Protein AF-A0A4U1L9E6-F1 (afdb_monomer_lite)

Organism: NCBI:txid2572576

Structure (mmCIF, N/CA/C/O backbone):
data_AF-A0A4U1L9E6-F1
#
_entry.id   AF-A0A4U1L9E6-F1
#
loop_
_atom_site.group_PDB
_atom_site.id
_atom_site.type_symbol
_atom_site.label_atom_id
_atom_site.label_alt_id
_atom_site.label_comp_id
_atom_site.label_asym_id
_atom_site.label_entity_id
_atom_site.label_seq_id
_atom_site.pdbx_PDB_ins_code
_atom_site.Cartn_x
_atom_site.Cartn_y
_atom_site.Cartn_z
_atom_site.occupancy
_atom_site.B_iso_or_equiv
_atom_site.auth_seq_id
_atom_site.auth_comp_id
_atom_site.auth_asym_id
_atom_site.auth_atom_id
_atom_site.pdbx_PDB_model_num
ATOM 1 N N . MET A 1 1 ? -18.370 18.627 18.698 1.00 50.66 1 MET A N 1
ATOM 2 C CA . MET A 1 1 ? -17.246 17.666 18.587 1.00 50.66 1 MET A CA 1
ATOM 3 C C . MET A 1 1 ? -17.216 16.639 19.726 1.00 50.66 1 MET A C 1
ATOM 5 O O . MET A 1 1 ? -16.835 15.509 19.458 1.00 50.66 1 MET A O 1
ATOM 9 N N . GLU A 1 2 ? -17.677 16.950 20.946 1.00 48.78 2 GLU A N 1
ATOM 10 C CA . GLU A 1 2 ? -17.672 16.011 22.095 1.00 48.78 2 GLU A CA 1
ATOM 11 C C . GLU A 1 2 ? -18.581 14.771 21.969 1.00 48.78 2 GLU A C 1
ATOM 13 O O . GLU A 1 2 ? -18.326 13.754 22.612 1.00 48.78 2 GLU A O 1
ATOM 18 N N . THR A 1 3 ? -19.618 14.808 21.129 1.00 54.34 3 THR A N 1
ATOM 19 C CA . THR A 1 3 ? -20.556 13.683 20.945 1.00 54.34 3 THR A CA 1
ATOM 20 C C . THR A 1 3 ? -19.980 12.532 20.116 1.00 54.34 3 THR A C 1
ATOM 22 O O . THR A 1 3 ? -20.433 11.397 20.252 1.00 54.34 3 THR A O 1
ATOM 25 N N . SER A 1 4 ? -18.952 12.797 19.300 1.00 58.59 4 SER A N 1
ATOM 26 C CA . SER A 1 4 ? -18.369 11.809 18.383 1.00 58.59 4 SER A CA 1
ATOM 27 C C . SER A 1 4 ? -17.663 10.660 19.120 1.00 58.59 4 SER A C 1
ATOM 29 O O . SER A 1 4 ? -17.807 9.498 18.755 1.00 58.59 4 SER A O 1
ATOM 31 N N . ASN A 1 5 ? -16.957 10.966 20.215 1.00 62.44 5 ASN A N 1
ATOM 32 C CA . ASN A 1 5 ? -16.143 9.986 20.951 1.00 62.44 5 ASN A CA 1
ATOM 33 C C . ASN A 1 5 ? -16.945 9.098 21.913 1.00 62.44 5 ASN A C 1
ATOM 35 O O . ASN A 1 5 ? -16.433 8.081 22.383 1.00 62.44 5 ASN A O 1
ATOM 39 N N . LYS A 1 6 ? -18.183 9.490 22.228 1.00 68.25 6 LYS A N 1
ATOM 40 C CA . LYS A 1 6 ? -19.045 8.791 23.191 1.00 68.25 6 LYS A CA 1
ATOM 41 C C . LYS A 1 6 ? -20.013 7.813 22.526 1.00 68.25 6 LYS A C 1
ATOM 43 O O . LYS A 1 6 ? -20.574 6.959 23.202 1.00 68.25 6 LYS A O 1
ATOM 48 N N . ASN A 1 7 ? -20.204 7.915 21.208 1.00 76.56 7 ASN A N 1
ATOM 49 C CA . ASN A 1 7 ? -21.087 7.024 20.465 1.00 76.56 7 ASN A CA 1
ATOM 50 C C . ASN A 1 7 ? -20.276 5.903 19.777 1.00 76.56 7 ASN A C 1
ATOM 52 O O . ASN A 1 7 ? -19.494 6.198 18.866 1.00 76.56 7 ASN A O 1
ATOM 56 N N . PRO A 1 8 ? -20.480 4.621 20.144 1.00 83.44 8 PRO A N 1
ATOM 57 C CA . PRO A 1 8 ? -19.761 3.498 19.540 1.00 83.44 8 PRO A CA 1
ATOM 58 C C . PRO A 1 8 ? -19.974 3.392 18.022 1.00 83.44 8 PRO A C 1
ATOM 60 O O . PRO A 1 8 ? -19.102 2.878 17.325 1.00 83.44 8 PRO A O 1
ATOM 63 N N . VAL A 1 9 ? -21.073 3.934 17.481 1.00 88.19 9 VAL A N 1
ATOM 64 C CA . VAL A 1 9 ? -21.347 3.958 16.034 1.00 88.19 9 VAL A CA 1
ATOM 65 C C . VAL A 1 9 ? -20.243 4.679 15.257 1.00 88.19 9 VAL A C 1
ATOM 67 O O . VAL A 1 9 ? -19.820 4.193 14.210 1.00 88.19 9 VAL A O 1
ATOM 70 N N . HIS A 1 10 ? -19.729 5.805 15.762 1.00 89.81 10 HIS A N 1
ATOM 71 C CA . HIS A 1 10 ? -18.657 6.535 15.077 1.00 89.81 10 HIS A CA 1
ATOM 72 C C . HIS A 1 10 ? -17.341 5.756 15.078 1.00 89.81 10 HIS A C 1
ATOM 74 O O . HIS A 1 10 ? -16.605 5.802 14.093 1.00 89.81 10 HIS A O 1
ATOM 80 N N . LEU A 1 11 ? -17.070 5.004 16.148 1.00 91.19 11 LEU A N 1
ATOM 81 C CA . LEU A 1 11 ? -15.894 4.146 16.232 1.00 91.19 11 LEU A CA 1
ATOM 82 C C . LEU A 1 11 ? -15.993 2.969 15.254 1.00 91.19 11 LEU A C 1
ATOM 84 O O . LEU A 1 11 ? -15.048 2.724 14.510 1.00 91.19 11 LEU A O 1
ATOM 88 N N . TYR A 1 12 ? -17.143 2.291 15.188 1.00 92.19 12 TYR A N 1
ATOM 89 C CA . TYR A 1 12 ? -17.367 1.227 14.204 1.00 92.19 12 TYR A CA 1
ATOM 90 C C . TYR A 1 12 ? -17.287 1.740 12.762 1.00 92.19 12 TYR A C 1
ATOM 92 O O . TYR A 1 12 ? -16.696 1.076 11.914 1.00 92.19 12 TYR A O 1
ATOM 100 N N . ALA A 1 13 ? -17.808 2.938 12.482 1.00 92.50 13 ALA A N 1
ATOM 101 C CA . ALA A 1 13 ? -17.676 3.560 11.166 1.00 92.50 13 ALA A CA 1
ATOM 102 C C . ALA A 1 13 ? -16.205 3.833 10.800 1.00 92.50 13 ALA A C 1
ATOM 104 O O . ALA A 1 13 ? -15.793 3.551 9.675 1.00 92.50 13 ALA A O 1
ATOM 105 N N . ALA A 1 14 ? -15.401 4.328 11.747 1.00 91.88 14 ALA A N 1
ATOM 106 C CA . ALA A 1 14 ? -13.969 4.549 11.543 1.00 91.88 14 ALA A CA 1
ATOM 107 C C . ALA A 1 14 ? -13.207 3.232 11.293 1.00 91.88 14 ALA A C 1
ATOM 109 O O . ALA A 1 14 ? -12.411 3.139 10.361 1.00 91.88 14 ALA A O 1
ATOM 110 N N . ILE A 1 15 ? -13.511 2.175 12.057 1.00 92.38 15 ILE A N 1
ATOM 111 C CA . ILE A 1 15 ? -12.971 0.815 11.850 1.00 92.38 15 ILE A CA 1
ATOM 112 C C . ILE A 1 15 ? -13.337 0.281 10.457 1.00 92.38 15 ILE A C 1
ATOM 114 O O . ILE A 1 15 ? -12.487 -0.268 9.748 1.00 92.38 15 ILE A O 1
ATOM 118 N N . GLY A 1 16 ? -14.591 0.475 10.044 1.00 91.88 16 GLY A N 1
ATOM 119 C CA . GLY A 1 16 ? -15.063 0.129 8.706 1.00 91.88 16 GLY A CA 1
ATOM 120 C C . GLY A 1 16 ? -14.243 0.822 7.618 1.00 91.88 16 GLY A C 1
ATOM 121 O O . GLY A 1 16 ? -13.768 0.160 6.699 1.00 91.88 16 GLY A O 1
ATOM 122 N N . ARG A 1 17 ? -13.975 2.126 7.765 1.00 92.19 17 ARG A N 1
ATOM 123 C CA . ARG A 1 17 ? -13.135 2.878 6.820 1.00 92.19 17 ARG A CA 1
ATOM 124 C C . ARG A 1 17 ? -11.697 2.363 6.752 1.00 92.19 17 ARG A C 1
ATOM 126 O O . ARG A 1 17 ? -11.185 2.201 5.648 1.00 92.19 17 ARG A O 1
ATOM 133 N N . VAL A 1 18 ? -11.070 2.023 7.884 1.00 91.12 18 VAL A N 1
ATOM 134 C CA . VAL A 1 18 ? -9.738 1.376 7.891 1.00 91.12 18 VAL A CA 1
ATOM 135 C C . VAL A 1 18 ? -9.749 0.083 7.077 1.00 91.12 18 VAL A C 1
ATOM 137 O O . VAL A 1 18 ? -8.807 -0.189 6.331 1.00 91.12 18 VAL A O 1
ATOM 140 N N . THR A 1 19 ? -10.818 -0.705 7.195 1.00 88.19 19 THR A N 1
ATOM 141 C CA . THR A 1 19 ? -10.965 -1.968 6.462 1.00 88.19 19 THR A CA 1
ATOM 142 C C . THR A 1 19 ? -11.086 -1.722 4.959 1.00 88.19 19 THR A C 1
ATOM 144 O O . THR A 1 19 ? -10.348 -2.340 4.191 1.00 88.19 19 THR A O 1
ATOM 147 N N . THR A 1 20 ? -11.934 -0.776 4.544 1.00 90.19 20 THR A N 1
ATOM 148 C CA . THR A 1 20 ? -12.102 -0.394 3.132 1.00 90.19 20 THR A CA 1
ATOM 149 C C . THR A 1 20 ? -10.802 0.133 2.529 1.00 90.19 20 THR A C 1
ATOM 151 O O . THR A 1 20 ? -10.349 -0.395 1.519 1.00 90.19 20 THR A O 1
ATOM 154 N N . THR A 1 21 ? -10.128 1.088 3.178 1.00 89.88 21 THR A N 1
ATOM 155 C CA . THR A 1 21 ? -8.850 1.626 2.677 1.00 89.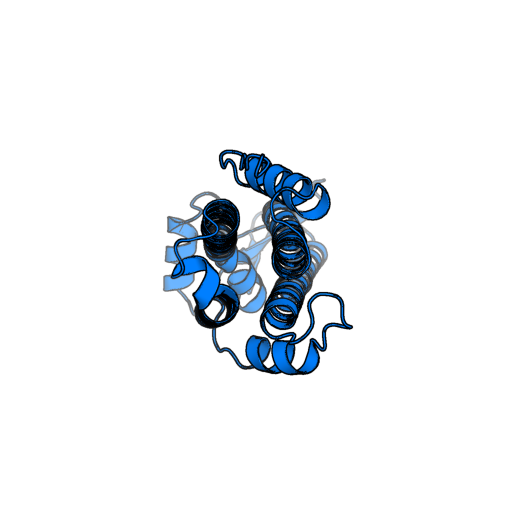88 21 THR A CA 1
ATOM 156 C C . THR A 1 21 ? -7.741 0.569 2.673 1.00 89.88 21 THR A C 1
ATOM 158 O O . THR A 1 21 ? -6.868 0.570 1.807 1.00 89.88 21 THR A O 1
ATOM 161 N N . GLY A 1 22 ? -7.767 -0.376 3.618 1.00 87.62 22 GLY A N 1
ATOM 162 C CA . GLY A 1 22 ? -6.893 -1.547 3.588 1.00 87.62 22 GLY A CA 1
ATOM 163 C C . GLY A 1 22 ? -7.132 -2.437 2.362 1.00 87.62 22 GLY A C 1
ATOM 164 O O . GLY A 1 22 ? -6.165 -2.972 1.818 1.00 87.62 22 GLY A O 1
ATOM 165 N N . GLY A 1 23 ? -8.388 -2.567 1.925 1.00 87.94 23 GLY A N 1
ATOM 166 C CA . GLY A 1 23 ? -8.770 -3.200 0.661 1.00 87.94 23 GLY A CA 1
ATOM 167 C C . GLY A 1 23 ? -8.246 -2.431 -0.551 1.00 87.94 23 GLY A C 1
ATOM 168 O O . GLY A 1 23 ? -7.577 -3.025 -1.389 1.00 87.94 23 GLY A O 1
ATOM 169 N N . ASP A 1 24 ? -8.412 -1.104 -0.577 1.00 91.00 24 ASP A N 1
ATOM 170 C CA . ASP A 1 24 ? -7.895 -0.258 -1.664 1.00 91.00 24 ASP A CA 1
ATOM 171 C C . ASP A 1 24 ? -6.379 -0.429 -1.853 1.00 91.00 24 ASP A C 1
ATOM 173 O O . ASP A 1 24 ? -5.885 -0.499 -2.977 1.00 91.00 24 ASP A O 1
ATOM 177 N N . ILE A 1 25 ? -5.614 -0.528 -0.757 1.00 90.62 25 ILE A N 1
ATOM 178 C CA . ILE A 1 25 ? -4.170 -0.804 -0.811 1.00 90.62 25 ILE A CA 1
ATOM 179 C C . ILE A 1 25 ? -3.895 -2.145 -1.503 1.00 90.62 25 ILE A C 1
ATOM 181 O O . ILE A 1 25 ? -3.001 -2.217 -2.348 1.00 90.62 25 ILE A O 1
ATOM 185 N N . ASP A 1 26 ? -4.639 -3.196 -1.154 1.00 89.75 26 ASP A N 1
ATOM 186 C CA . ASP A 1 26 ? -4.468 -4.524 -1.747 1.00 89.75 26 ASP A CA 1
ATOM 187 C C . ASP A 1 26 ? -4.796 -4.509 -3.249 1.00 89.75 26 ASP A C 1
ATOM 189 O O . ASP A 1 26 ? -4.028 -5.054 -4.046 1.00 89.75 26 ASP A O 1
ATOM 193 N N . ASP A 1 27 ? -5.844 -3.788 -3.649 1.00 91.00 27 ASP A N 1
ATOM 194 C CA . ASP A 1 27 ? -6.211 -3.596 -5.054 1.00 91.00 27 ASP A CA 1
ATOM 195 C C . ASP A 1 27 ? -5.120 -2.846 -5.831 1.00 91.00 27 ASP A C 1
ATOM 197 O O . ASP A 1 27 ? -4.764 -3.225 -6.952 1.00 91.00 27 ASP A O 1
ATOM 201 N N . ARG A 1 28 ? -4.514 -1.804 -5.240 1.00 92.62 28 ARG A N 1
ATOM 202 C CA . ARG A 1 28 ? -3.391 -1.091 -5.878 1.00 92.62 28 ARG A CA 1
ATOM 203 C C . ARG A 1 28 ? -2.134 -1.950 -5.977 1.00 92.62 28 ARG A C 1
ATOM 205 O O . ARG A 1 28 ? -1.398 -1.816 -6.954 1.00 92.62 28 ARG A O 1
ATOM 212 N N . LEU A 1 29 ? -1.882 -2.841 -5.019 1.00 93.44 29 LEU A N 1
ATOM 213 C CA . LEU A 1 29 ? -0.789 -3.815 -5.114 1.00 93.44 29 LEU A CA 1
ATOM 214 C C . LEU A 1 29 ? -1.038 -4.824 -6.242 1.00 93.44 29 LEU A C 1
ATOM 216 O O . LEU A 1 29 ? -0.107 -5.133 -6.987 1.00 93.44 29 LEU A O 1
ATOM 220 N N . ALA A 1 30 ? -2.278 -5.294 -6.408 1.00 92.00 30 ALA A N 1
ATOM 221 C CA . ALA A 1 30 ? -2.659 -6.165 -7.519 1.00 92.00 30 ALA A CA 1
ATOM 222 C C . ALA A 1 30 ? -2.509 -5.456 -8.871 1.00 92.00 30 ALA A C 1
ATOM 224 O O . ALA A 1 30 ? -1.939 -6.024 -9.800 1.00 92.00 30 ALA A O 1
ATOM 225 N N . PHE A 1 31 ? -2.916 -4.189 -8.970 1.00 91.38 31 PHE A N 1
ATOM 226 C CA . PHE A 1 31 ? -2.727 -3.386 -10.179 1.00 91.38 31 PHE A CA 1
ATOM 227 C C . PHE A 1 31 ? -1.243 -3.160 -10.515 1.00 91.38 31 PHE A C 1
ATOM 229 O O . PHE A 1 31 ? -0.830 -3.314 -11.667 1.00 91.38 31 PHE A O 1
ATOM 236 N N . LEU A 1 32 ? -0.413 -2.845 -9.514 1.00 91.94 32 LEU A N 1
ATOM 237 C CA . LEU A 1 32 ? 1.037 -2.720 -9.682 1.00 91.94 32 LEU A CA 1
ATOM 238 C C . LEU A 1 32 ? 1.654 -4.031 -10.184 1.00 91.94 32 LEU A C 1
ATOM 240 O O . LEU A 1 32 ? 2.440 -4.023 -11.131 1.00 91.94 32 LEU A O 1
ATOM 244 N N . LEU A 1 33 ? 1.282 -5.158 -9.574 1.00 92.44 33 LEU A N 1
ATOM 245 C CA . LEU A 1 33 ? 1.754 -6.475 -9.992 1.00 92.44 33 LEU A CA 1
ATOM 246 C C . LEU A 1 33 ? 1.274 -6.821 -11.408 1.00 92.44 33 LEU A C 1
ATOM 248 O O . LEU A 1 33 ? 2.068 -7.303 -12.209 1.00 92.44 33 LEU A O 1
ATOM 252 N N . GLY A 1 34 ? 0.022 -6.517 -11.750 1.00 90.31 34 GLY A N 1
ATOM 253 C CA . GLY A 1 34 ? -0.514 -6.698 -13.099 1.00 90.31 34 GLY A CA 1
ATOM 254 C C . GLY A 1 34 ? 0.303 -5.942 -14.149 1.00 90.31 34 GLY A C 1
ATOM 255 O O . GLY A 1 34 ? 0.676 -6.519 -15.167 1.00 90.31 34 GLY A O 1
ATOM 256 N N . ASN A 1 35 ? 0.678 -4.687 -13.874 1.00 87.62 35 ASN A N 1
ATOM 257 C CA . ASN A 1 35 ? 1.557 -3.914 -14.761 1.00 87.62 35 ASN A CA 1
ATOM 258 C C . ASN A 1 35 ? 2.945 -4.549 -14.931 1.00 87.62 35 ASN A C 1
ATOM 260 O O . ASN A 1 35 ? 3.512 -4.507 -16.020 1.00 87.62 35 ASN A O 1
ATOM 264 N N . LEU A 1 36 ? 3.496 -5.142 -13.869 1.00 89.19 36 LEU A N 1
ATOM 265 C CA . LEU A 1 36 ? 4.796 -5.817 -13.916 1.00 89.19 36 LEU A CA 1
ATOM 266 C C . LEU A 1 36 ? 4.755 -7.138 -14.689 1.00 89.19 36 LEU A C 1
ATOM 268 O O . LEU A 1 36 ? 5.729 -7.484 -15.357 1.00 89.19 36 LEU A O 1
ATOM 272 N N . LEU A 1 37 ? 3.645 -7.869 -14.583 1.00 86.38 37 LEU A N 1
ATOM 273 C CA . LEU A 1 37 ? 3.441 -9.154 -15.249 1.00 86.38 37 LEU A CA 1
ATOM 274 C C . LEU A 1 37 ? 2.943 -9.005 -16.694 1.00 86.38 37 LEU A C 1
ATOM 276 O O . LEU A 1 37 ? 3.052 -9.957 -17.466 1.00 86.38 37 LEU A O 1
ATOM 280 N N . SER A 1 38 ? 2.417 -7.837 -17.076 1.00 79.94 38 SER A N 1
ATOM 281 C CA . SER A 1 38 ? 1.850 -7.630 -18.408 1.00 79.94 38 SER A CA 1
ATOM 282 C C . SER A 1 38 ? 2.918 -7.751 -19.508 1.00 79.94 38 SER A C 1
ATOM 284 O O . SER A 1 38 ? 3.956 -7.077 -19.452 1.00 79.94 38 SER A O 1
ATOM 286 N N . PRO A 1 39 ? 2.682 -8.576 -20.547 1.00 58.72 39 PRO A N 1
ATOM 287 C CA . PRO A 1 39 ? 3.630 -8.743 -21.640 1.00 58.72 39 PRO A CA 1
ATOM 288 C C . PRO A 1 39 ? 3.766 -7.467 -22.486 1.00 58.72 39 PRO A C 1
ATOM 290 O O . PRO A 1 39 ? 4.892 -7.119 -22.843 1.00 58.72 39 PRO A O 1
ATOM 293 N N . ASN A 1 40 ? 2.676 -6.716 -22.701 1.00 62.72 40 ASN A N 1
ATOM 294 C CA . ASN A 1 40 ? 2.664 -5.487 -23.500 1.00 62.72 40 ASN A CA 1
ATOM 295 C C . ASN A 1 40 ? 2.449 -4.237 -22.630 1.00 62.72 40 ASN A C 1
ATOM 297 O O . ASN A 1 40 ? 1.363 -4.062 -22.064 1.00 62.72 40 ASN A O 1
ATOM 301 N N . PRO A 1 41 ? 3.437 -3.331 -22.547 1.00 56.31 41 PRO A N 1
ATOM 302 C CA . PRO A 1 41 ? 3.269 -2.073 -21.839 1.00 56.31 41 PRO A CA 1
ATOM 303 C C . PRO A 1 41 ? 2.331 -1.166 -22.657 1.00 56.31 41 PRO A C 1
ATOM 305 O O . PRO A 1 41 ? 2.677 -0.728 -23.749 1.00 56.31 41 PRO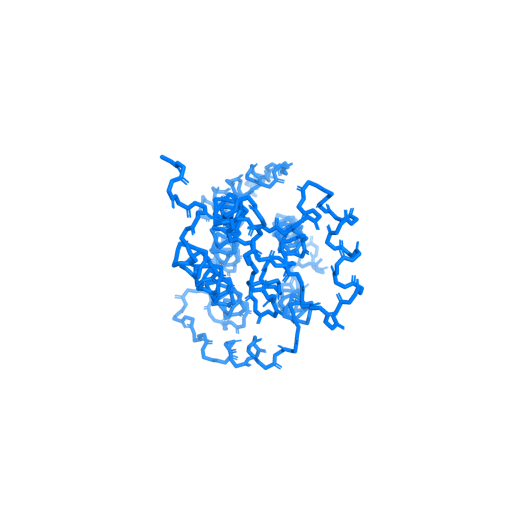 A O 1
ATOM 308 N N . GLY A 1 42 ? 1.106 -0.963 -22.157 1.00 55.47 42 GLY A N 1
ATOM 309 C CA . GLY A 1 42 ? 0.030 -0.220 -22.836 1.00 55.47 42 GLY A CA 1
ATOM 310 C C . GLY A 1 42 ? -1.212 -1.046 -23.207 1.00 55.47 42 GLY A C 1
ATOM 311 O O . GLY A 1 42 ? -2.205 -0.471 -23.642 1.00 55.47 42 GLY A O 1
ATOM 312 N N . GLY A 1 43 ? -1.187 -2.372 -23.021 1.00 58.84 43 GLY A N 1
ATOM 313 C CA . GLY A 1 43 ? -2.382 -3.219 -23.135 1.00 58.84 43 GLY A CA 1
ATOM 314 C C . GLY A 1 43 ? -3.281 -3.144 -21.896 1.00 58.84 43 GLY A C 1
ATOM 315 O O . GLY A 1 43 ? -2.854 -2.687 -20.834 1.00 58.84 43 GLY A O 1
ATOM 316 N N . THR A 1 44 ? -4.520 -3.627 -22.010 1.00 63.22 44 THR A N 1
ATOM 317 C CA . THR A 1 44 ? -5.403 -3.830 -20.854 1.00 63.22 44 THR A CA 1
ATOM 318 C C . THR A 1 44 ? -4.710 -4.738 -19.840 1.00 63.22 44 THR A C 1
ATOM 320 O O . THR A 1 44 ? -4.358 -5.875 -20.147 1.00 63.22 44 THR A O 1
ATOM 323 N N . VAL A 1 45 ? -4.482 -4.220 -18.631 1.00 66.75 45 VAL A N 1
ATOM 324 C CA . VAL A 1 45 ? -3.869 -4.980 -17.539 1.00 66.75 45 VAL A CA 1
ATOM 325 C C . VAL A 1 45 ? -4.893 -5.993 -17.041 1.00 66.75 45 VAL A C 1
ATOM 327 O O . VAL A 1 45 ? -5.847 -5.617 -16.359 1.00 66.75 45 VAL A O 1
ATOM 330 N N . ASP A 1 46 ? -4.703 -7.272 -17.365 1.00 70.56 46 ASP A N 1
ATOM 331 C CA . ASP A 1 46 ? -5.461 -8.332 -16.705 1.00 70.56 46 ASP A CA 1
ATOM 332 C C . ASP A 1 46 ? -4.957 -8.481 -15.265 1.00 70.56 46 ASP A C 1
ATOM 334 O O . ASP A 1 46 ? -3.947 -9.126 -14.974 1.00 70.56 46 ASP A O 1
ATOM 338 N N . VAL A 1 47 ? -5.663 -7.819 -14.352 1.00 81.56 47 VAL A N 1
ATOM 339 C CA . VAL A 1 47 ? -5.380 -7.870 -12.918 1.00 81.56 47 VAL A CA 1
ATOM 340 C C . VAL A 1 47 ? -5.870 -9.162 -12.274 1.00 81.56 47 VAL A C 1
ATOM 342 O O . VAL A 1 47 ? -5.520 -9.405 -11.128 1.00 81.56 47 VAL A O 1
ATOM 345 N N . SER A 1 48 ? -6.624 -10.022 -12.965 1.00 84.50 48 SER A N 1
ATOM 346 C CA . SER A 1 48 ? -7.261 -11.198 -12.353 1.00 84.50 48 SER A CA 1
ATOM 347 C C . SER A 1 48 ? -6.225 -12.154 -11.765 1.00 84.50 48 SER A C 1
ATOM 349 O O . SER A 1 48 ? -6.306 -12.533 -10.596 1.00 84.50 48 SER A O 1
ATOM 351 N N . PHE A 1 49 ? -5.188 -12.484 -12.539 1.00 86.19 49 PHE A N 1
ATOM 352 C CA . PHE A 1 49 ? -4.099 -13.340 -12.068 1.00 86.19 49 PHE A CA 1
ATOM 353 C C . PHE A 1 49 ? -3.261 -12.666 -10.970 1.00 86.19 49 PHE A C 1
ATOM 355 O O . PHE A 1 49 ? -2.911 -13.298 -9.971 1.00 86.19 49 PHE A O 1
ATOM 362 N N . ALA A 1 50 ? -2.989 -11.366 -11.109 1.00 90.19 50 ALA A N 1
ATOM 363 C CA . ALA A 1 50 ? -2.260 -10.596 -10.104 1.00 90.19 50 ALA A CA 1
ATOM 364 C C . ALA A 1 50 ? -3.022 -10.527 -8.767 1.00 90.19 50 ALA A C 1
ATOM 366 O O . ALA A 1 50 ? -2.423 -10.712 -7.708 1.00 90.19 50 ALA A O 1
ATOM 367 N N . SER A 1 51 ? -4.342 -10.344 -8.813 1.00 90.25 51 SER A N 1
ATOM 368 C CA 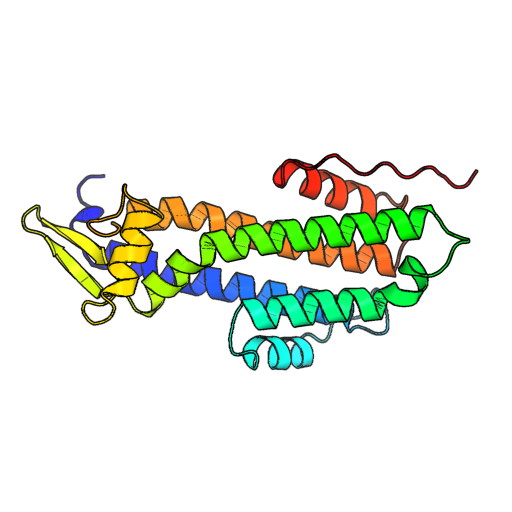. SER A 1 51 ? -5.231 -10.382 -7.654 1.00 90.25 51 SER A CA 1
ATOM 369 C C . SER A 1 51 ? -5.182 -11.745 -6.977 1.00 90.25 51 SER A C 1
ATOM 371 O O . SER A 1 51 ? -4.966 -11.805 -5.769 1.00 90.25 51 SER A O 1
ATOM 373 N N . VAL A 1 52 ? -5.280 -12.846 -7.733 1.00 89.62 52 VAL A N 1
ATOM 374 C CA . VAL A 1 52 ? -5.153 -14.201 -7.166 1.00 89.62 52 VAL A CA 1
ATOM 375 C C . VAL A 1 52 ? -3.831 -14.352 -6.413 1.00 89.62 52 VAL A C 1
ATOM 377 O O . VAL A 1 52 ? -3.834 -14.837 -5.283 1.00 89.62 52 VAL A O 1
ATOM 380 N N . ILE A 1 53 ? -2.711 -13.882 -6.972 1.00 88.94 53 ILE A N 1
ATOM 381 C CA . ILE A 1 53 ? -1.405 -13.935 -6.299 1.00 88.94 53 ILE A CA 1
ATOM 382 C C . ILE A 1 53 ? -1.399 -13.101 -5.008 1.00 88.94 53 ILE A C 1
ATOM 384 O O . ILE A 1 53 ? -0.978 -13.594 -3.958 1.00 88.94 53 ILE A O 1
ATOM 388 N N . ILE A 1 54 ? -1.861 -11.848 -5.067 1.00 92.00 54 ILE A N 1
ATOM 389 C CA . ILE A 1 54 ? -1.854 -10.934 -3.917 1.00 92.00 54 ILE A CA 1
ATOM 390 C C . ILE A 1 54 ? -2.756 -11.449 -2.791 1.00 92.00 54 ILE A C 1
ATOM 392 O O . ILE A 1 54 ? -2.331 -11.471 -1.633 1.00 92.00 54 ILE A O 1
ATOM 396 N N . PHE A 1 55 ? -3.965 -11.912 -3.106 1.00 88.12 55 PHE A N 1
ATOM 397 C CA . PHE A 1 55 ? -4.904 -12.423 -2.108 1.00 88.12 55 PHE A CA 1
ATOM 398 C C . PHE A 1 55 ? -4.520 -13.812 -1.579 1.00 88.12 55 PHE A C 1
ATOM 400 O O . PHE A 1 55 ? -4.823 -14.113 -0.427 1.00 88.12 55 PHE A O 1
ATOM 407 N N . SER A 1 56 ? -3.779 -14.616 -2.350 1.00 89.19 56 SER A N 1
ATOM 408 C CA . SER A 1 56 ? -3.227 -15.898 -1.878 1.00 89.19 56 SER A CA 1
ATOM 409 C C . SER A 1 56 ? -1.992 -15.737 -0.983 1.00 89.19 56 SER A C 1
ATOM 411 O O . SER A 1 56 ? -1.618 -16.666 -0.262 1.00 89.19 56 SER A O 1
ATOM 413 N N . ALA A 1 57 ? -1.330 -14.577 -1.013 1.00 90.38 57 ALA A N 1
ATOM 414 C CA . ALA A 1 57 ? -0.203 -14.294 -0.135 1.00 90.38 57 ALA A CA 1
ATOM 415 C C . ALA A 1 57 ? -0.677 -14.084 1.312 1.00 90.38 57 ALA A C 1
ATOM 417 O O . ALA A 1 57 ? -1.562 -13.273 1.595 1.00 90.38 57 ALA A O 1
ATOM 418 N N . LYS A 1 58 ? -0.034 -14.793 2.246 1.00 84.00 58 LYS A N 1
ATOM 419 C CA . LYS A 1 58 ? -0.438 -14.886 3.658 1.00 84.00 58 LYS A CA 1
ATOM 420 C C . LYS A 1 58 ? -0.128 -13.627 4.465 1.00 84.00 58 LYS A C 1
ATOM 422 O O . LYS A 1 58 ? -0.622 -13.470 5.576 1.00 84.00 58 LYS A O 1
ATOM 427 N N . SER A 1 59 ? 0.731 -12.750 3.950 1.00 84.00 59 SER A N 1
ATOM 428 C CA . SER A 1 59 ? 1.139 -11.536 4.649 1.00 84.00 59 SER A CA 1
ATOM 429 C C . SER A 1 59 ? 1.461 -10.398 3.686 1.00 84.00 59 SER A C 1
ATOM 431 O O . SER A 1 59 ? 1.835 -10.609 2.530 1.00 84.00 59 SER A O 1
ATOM 433 N N . MET A 1 60 ? 1.387 -9.167 4.197 1.00 84.81 60 MET A N 1
ATOM 434 C CA . MET A 1 60 ? 1.842 -7.974 3.476 1.00 84.81 60 MET A CA 1
ATOM 435 C C . MET A 1 60 ? 3.332 -8.056 3.110 1.00 84.81 60 MET A C 1
ATOM 437 O O . MET A 1 60 ? 3.761 -7.523 2.092 1.00 84.81 60 MET A O 1
ATOM 441 N N . ASP A 1 61 ? 4.138 -8.746 3.915 1.00 86.50 61 ASP A N 1
ATOM 442 C CA . ASP A 1 61 ? 5.569 -8.919 3.655 1.00 86.50 61 ASP A CA 1
ATOM 443 C C . ASP A 1 61 ? 5.784 -9.798 2.415 1.00 86.50 61 ASP A C 1
ATOM 445 O O . ASP A 1 61 ? 6.524 -9.412 1.512 1.00 86.50 61 ASP A O 1
ATOM 449 N N . GLN A 1 62 ? 5.029 -10.896 2.310 1.00 90.19 62 GLN A N 1
ATOM 450 C CA . GLN A 1 62 ? 5.047 -11.778 1.144 1.00 90.19 62 GLN A CA 1
ATOM 451 C C . GLN A 1 62 ? 4.541 -11.068 -0.123 1.00 90.19 62 GLN A C 1
ATOM 453 O O . GLN A 1 62 ? 5.163 -11.179 -1.178 1.00 90.19 62 GLN A O 1
ATOM 458 N N . ARG A 1 63 ? 3.454 -10.284 -0.028 1.00 91.38 63 ARG A N 1
ATOM 459 C CA . ARG A 1 63 ? 2.930 -9.478 -1.154 1.00 91.38 63 ARG A CA 1
ATOM 460 C C . ARG A 1 63 ? 3.994 -8.533 -1.718 1.00 91.38 63 ARG A C 1
ATOM 462 O O . ARG A 1 63 ? 4.201 -8.468 -2.928 1.00 91.38 63 ARG A O 1
ATOM 469 N N . ARG A 1 64 ? 4.707 -7.829 -0.835 1.00 91.38 64 ARG A N 1
ATOM 470 C CA . ARG A 1 64 ? 5.780 -6.892 -1.205 1.00 91.38 64 ARG A CA 1
ATOM 471 C C . ARG A 1 64 ? 6.969 -7.603 -1.844 1.00 91.38 64 ARG A C 1
ATOM 473 O O . ARG A 1 64 ? 7.510 -7.114 -2.834 1.00 91.38 64 ARG A O 1
ATOM 480 N N . GLU A 1 65 ? 7.359 -8.756 -1.308 1.00 93.06 65 GLU A N 1
ATOM 481 C CA . GLU A 1 65 ? 8.447 -9.564 -1.862 1.00 93.06 65 GLU A CA 1
ATOM 482 C C . GLU A 1 65 ? 8.135 -10.043 -3.287 1.00 93.06 65 GLU A C 1
ATOM 484 O O . GLU A 1 65 ? 8.985 -9.933 -4.170 1.00 93.06 65 GLU A O 1
ATOM 489 N N . ILE A 1 66 ? 6.907 -10.509 -3.533 1.00 94.00 66 ILE A N 1
ATOM 490 C CA . ILE A 1 66 ? 6.444 -10.918 -4.867 1.00 94.00 66 ILE A CA 1
ATOM 491 C C . ILE A 1 66 ? 6.559 -9.758 -5.862 1.00 94.00 66 ILE A C 1
ATOM 493 O O . ILE A 1 66 ? 7.082 -9.943 -6.962 1.00 94.00 66 ILE A O 1
ATOM 497 N N . ILE A 1 67 ? 6.119 -8.556 -5.478 1.00 94.50 67 ILE A N 1
ATOM 498 C CA . ILE A 1 67 ? 6.199 -7.368 -6.338 1.00 94.50 67 ILE A CA 1
ATOM 499 C C . ILE A 1 67 ? 7.656 -6.993 -6.625 1.00 94.50 67 ILE A C 1
ATOM 501 O O . ILE A 1 67 ? 8.005 -6.771 -7.781 1.00 94.50 67 ILE A O 1
ATOM 505 N N . LEU A 1 68 ? 8.521 -6.967 -5.606 1.00 92.94 68 LEU A N 1
ATOM 506 C CA . LEU A 1 68 ? 9.950 -6.677 -5.779 1.00 92.94 68 LEU A CA 1
ATOM 507 C C . LEU A 1 68 ? 10.624 -7.687 -6.715 1.00 92.94 68 LEU A C 1
ATOM 509 O O . LEU A 1 68 ? 11.344 -7.298 -7.632 1.00 92.94 68 LEU A O 1
ATOM 513 N N . LYS A 1 69 ? 10.360 -8.984 -6.529 1.00 92.44 69 LYS A N 1
ATOM 514 C CA . LYS A 1 69 ? 10.888 -10.042 -7.401 1.00 92.44 69 LYS A CA 1
ATOM 515 C C . LYS A 1 69 ? 10.381 -9.902 -8.833 1.00 92.44 69 LYS A C 1
ATOM 517 O O . LYS A 1 69 ? 11.167 -10.040 -9.765 1.00 92.44 69 LYS A O 1
ATOM 522 N N . SER A 1 70 ? 9.102 -9.579 -9.006 1.00 92.12 70 SER A N 1
ATOM 523 C CA . SER A 1 70 ? 8.499 -9.359 -10.326 1.00 92.12 70 SER A CA 1
ATOM 524 C C . SER A 1 70 ? 9.089 -8.128 -11.016 1.00 92.12 70 SER A C 1
ATOM 526 O O . SER A 1 70 ? 9.381 -8.182 -12.207 1.00 92.12 70 SER A O 1
ATOM 528 N N . PHE A 1 71 ? 9.356 -7.051 -10.269 1.00 91.88 71 PHE A N 1
ATOM 529 C CA . PHE A 1 71 ? 10.074 -5.876 -10.765 1.00 91.88 71 PHE A CA 1
ATOM 530 C C . PHE A 1 71 ? 11.475 -6.242 -11.260 1.00 91.88 71 PHE A C 1
ATOM 532 O O . PHE A 1 71 ? 11.817 -5.952 -12.407 1.00 91.88 71 PHE A O 1
ATOM 539 N N . HIS A 1 72 ? 12.264 -6.935 -10.435 1.00 89.94 72 HIS A N 1
ATOM 540 C CA . HIS A 1 72 ? 13.606 -7.362 -10.823 1.00 89.94 72 HIS A CA 1
ATOM 541 C C . HIS A 1 72 ? 13.593 -8.299 -12.023 1.00 89.94 72 HIS A C 1
ATOM 543 O O . HIS A 1 72 ? 14.442 -8.155 -12.890 1.00 89.94 72 HIS A O 1
ATOM 549 N N . LEU A 1 73 ? 12.638 -9.228 -12.101 1.00 89.06 73 LEU A N 1
ATOM 550 C CA . LEU A 1 73 ? 12.497 -10.123 -13.245 1.00 89.06 73 LEU A CA 1
ATOM 551 C C . LEU A 1 73 ? 12.172 -9.338 -14.523 1.00 89.06 73 LEU A C 1
ATOM 553 O O . LEU A 1 73 ? 12.841 -9.525 -15.537 1.00 89.06 73 LEU A O 1
ATOM 557 N N . ARG A 1 74 ? 11.185 -8.434 -14.461 1.00 85.38 74 ARG A N 1
ATOM 558 C CA . ARG A 1 74 ? 10.728 -7.630 -15.604 1.00 85.38 74 ARG A CA 1
ATOM 559 C C . ARG A 1 74 ? 11.825 -6.718 -16.146 1.00 85.38 74 ARG A C 1
ATOM 561 O O . ARG A 1 74 ? 11.967 -6.597 -17.358 1.00 85.38 74 ARG A O 1
ATOM 568 N N . PHE A 1 75 ? 12.601 -6.097 -15.262 1.00 85.56 75 PHE A N 1
ATOM 569 C CA . PHE A 1 75 ? 13.627 -5.116 -15.625 1.00 85.56 75 PHE A CA 1
ATOM 570 C C . PHE A 1 75 ? 15.058 -5.657 -15.510 1.00 85.56 75 PHE A C 1
ATOM 572 O O . PHE A 1 75 ? 16.014 -4.883 -15.553 1.00 85.56 75 PHE A O 1
ATOM 579 N N . ARG A 1 76 ? 15.228 -6.983 -15.407 1.00 84.25 76 ARG A N 1
ATOM 580 C CA . ARG A 1 76 ? 16.528 -7.634 -15.186 1.00 84.25 76 ARG A CA 1
ATOM 581 C C . ARG A 1 76 ? 17.580 -7.202 -16.199 1.00 84.25 76 ARG A C 1
ATOM 583 O O . ARG A 1 76 ? 18.665 -6.773 -15.821 1.00 84.25 76 ARG A O 1
ATOM 590 N N . SER A 1 77 ? 17.234 -7.264 -17.484 1.00 77.12 77 SER A N 1
ATOM 591 C CA . SER A 1 77 ? 18.139 -6.887 -18.570 1.00 77.12 77 SER A CA 1
ATOM 592 C C . SER A 1 77 ? 18.550 -5.416 -18.495 1.00 77.12 77 SER A C 1
ATOM 594 O O . SER A 1 77 ? 19.702 -5.104 -18.766 1.00 77.12 77 SER A O 1
ATOM 596 N N . MET A 1 78 ? 17.658 -4.515 -18.071 1.00 79.38 78 MET A N 1
ATOM 597 C CA . MET A 1 78 ? 17.971 -3.089 -17.907 1.00 79.38 78 MET A CA 1
ATOM 598 C C . MET A 1 78 ? 18.899 -2.830 -16.714 1.00 79.38 78 MET A C 1
ATOM 600 O O . MET A 1 78 ? 19.760 -1.955 -16.778 1.00 79.38 78 MET A O 1
ATOM 604 N N . LEU A 1 79 ? 18.729 -3.589 -15.628 1.00 76.62 79 LEU A N 1
ATOM 605 C CA . LEU A 1 79 ? 19.562 -3.489 -14.427 1.00 76.62 79 LEU A CA 1
ATOM 606 C C . LEU A 1 79 ? 20.966 -4.080 -14.644 1.00 76.62 79 LEU A C 1
ATOM 608 O O . LEU A 1 79 ? 21.942 -3.581 -14.078 1.00 76.62 79 LEU A O 1
ATOM 612 N N . GLU A 1 80 ? 21.075 -5.125 -15.468 1.00 78.56 80 GLU A N 1
ATOM 613 C CA . GLU A 1 80 ? 22.325 -5.847 -15.734 1.00 78.56 80 GLU A CA 1
ATOM 614 C C . GLU A 1 80 ? 23.108 -5.291 -16.947 1.00 78.56 80 GLU A C 1
ATOM 616 O O . GLU A 1 80 ? 24.342 -5.317 -16.942 1.00 78.56 80 GLU A O 1
ATOM 621 N N . ALA A 1 81 ? 22.442 -4.744 -17.974 1.00 64.38 81 ALA A N 1
ATOM 622 C CA . ALA A 1 81 ? 23.096 -4.283 -19.204 1.00 64.38 81 ALA A CA 1
ATOM 623 C C . ALA A 1 81 ? 23.718 -2.874 -19.082 1.00 64.38 81 ALA A C 1
ATOM 625 O O . ALA A 1 81 ? 23.161 -1.957 -18.480 1.00 64.38 81 ALA A O 1
ATOM 626 N N . LYS A 1 82 ? 24.893 -2.678 -19.701 1.00 56.72 82 LYS A N 1
ATOM 627 C CA . LYS A 1 82 ? 25.679 -1.427 -19.649 1.00 56.72 82 LYS A CA 1
ATOM 628 C C . LYS A 1 82 ? 25.485 -0.370 -20.768 1.00 56.72 82 LYS A C 1
ATOM 630 O O . LYS A 1 82 ? 26.054 0.702 -20.580 1.00 56.72 82 LYS A O 1
ATOM 635 N N . PRO A 1 83 ? 24.724 -0.540 -21.871 1.00 59.06 83 PRO A N 1
ATOM 636 C CA . PRO A 1 83 ? 24.686 0.500 -22.908 1.00 59.06 83 PRO A CA 1
ATOM 637 C C . PRO A 1 83 ? 23.685 1.645 -22.650 1.00 59.06 83 PRO A C 1
ATOM 639 O O . PRO A 1 83 ? 23.922 2.748 -23.127 1.00 59.06 83 PRO A O 1
ATOM 642 N N . ASN A 1 84 ? 22.606 1.455 -21.871 1.00 76.69 84 ASN A N 1
ATOM 643 C CA . ASN A 1 84 ? 21.618 2.517 -21.604 1.00 76.69 84 ASN A CA 1
ATOM 644 C C . ASN A 1 84 ? 21.614 2.959 -20.131 1.00 76.69 84 ASN A C 1
ATOM 646 O O . ASN A 1 84 ? 20.774 2.557 -19.322 1.00 76.69 84 ASN A O 1
ATOM 650 N N . GLN A 1 85 ? 22.576 3.817 -19.780 1.00 81.69 85 GLN A N 1
ATOM 651 C CA . GLN A 1 85 ? 22.760 4.312 -18.412 1.00 81.69 85 GLN A CA 1
ATOM 652 C C . GLN A 1 85 ? 21.515 5.034 -17.858 1.00 81.69 85 GLN A C 1
ATOM 654 O O . GLN A 1 85 ? 21.250 4.957 -16.659 1.00 81.69 85 GLN A O 1
ATOM 659 N N . ASN A 1 86 ? 20.730 5.709 -18.704 1.00 85.00 86 ASN A N 1
ATOM 660 C CA . ASN A 1 86 ? 19.507 6.394 -18.278 1.00 85.00 86 ASN A CA 1
ATOM 661 C C . ASN A 1 86 ? 18.395 5.414 -17.890 1.00 85.00 86 ASN A C 1
ATOM 663 O O . ASN A 1 86 ? 17.762 5.615 -16.855 1.00 85.00 86 ASN A O 1
ATOM 667 N N . GLN A 1 87 ? 18.184 4.346 -18.667 1.00 83.94 87 GLN A N 1
ATOM 668 C CA . GLN A 1 87 ? 17.207 3.302 -18.327 1.00 83.94 87 GLN A CA 1
ATOM 669 C C . GLN A 1 87 ? 17.561 2.611 -17.010 1.00 83.94 87 GLN A C 1
ATOM 671 O O . GLN A 1 87 ? 16.695 2.441 -16.155 1.00 83.94 87 GLN A O 1
ATOM 676 N N . ARG A 1 88 ? 18.845 2.301 -16.795 1.00 85.69 88 ARG A N 1
ATOM 677 C CA . ARG A 1 88 ? 19.298 1.712 -15.532 1.00 85.69 88 ARG A CA 1
ATOM 678 C C . ARG A 1 88 ? 19.072 2.646 -14.344 1.00 85.69 88 ARG A C 1
ATOM 680 O O . ARG A 1 88 ? 18.490 2.236 -13.348 1.00 85.69 88 ARG A O 1
ATOM 687 N N . ARG A 1 89 ? 19.450 3.924 -14.468 1.00 88.81 89 ARG A N 1
ATOM 688 C CA . ARG A 1 89 ? 19.213 4.932 -13.416 1.00 88.81 89 ARG A CA 1
ATOM 689 C C . ARG A 1 89 ? 17.726 5.116 -13.116 1.00 88.81 89 ARG A C 1
ATOM 691 O O . ARG A 1 89 ? 17.372 5.331 -11.960 1.00 88.81 89 ARG A O 1
ATOM 698 N N . ALA A 1 90 ? 16.872 5.050 -14.136 1.00 89.31 90 ALA A N 1
ATOM 699 C CA . ALA A 1 90 ? 15.426 5.099 -13.973 1.00 89.31 90 ALA A CA 1
ATOM 700 C C . ALA A 1 90 ? 14.904 3.870 -13.214 1.00 89.31 90 ALA A C 1
ATOM 702 O O . ALA A 1 90 ? 14.159 4.032 -12.252 1.00 89.31 90 ALA A O 1
ATOM 703 N N . ALA A 1 91 ? 15.345 2.664 -13.580 1.00 89.75 91 ALA A N 1
ATOM 704 C CA . ALA A 1 91 ? 14.972 1.431 -12.891 1.00 89.75 91 ALA A CA 1
ATOM 705 C C . ALA A 1 91 ? 15.445 1.419 -11.424 1.00 89.75 91 ALA A C 1
ATOM 707 O O . ALA A 1 91 ? 14.628 1.197 -10.532 1.00 89.75 91 ALA A O 1
ATOM 708 N N . ASP A 1 92 ? 16.709 1.766 -11.156 1.00 90.62 92 ASP A N 1
ATOM 709 C CA . ASP A 1 92 ? 17.259 1.879 -9.794 1.00 90.62 92 ASP A CA 1
ATOM 710 C C . ASP A 1 92 ? 16.465 2.893 -8.949 1.00 90.62 92 ASP A C 1
ATOM 712 O O . ASP A 1 92 ? 16.192 2.688 -7.761 1.00 90.62 92 ASP A O 1
ATOM 716 N N . PHE A 1 93 ? 16.068 4.010 -9.565 1.00 91.94 93 PHE A N 1
ATOM 717 C CA . PHE A 1 93 ? 15.240 5.014 -8.911 1.00 91.94 93 PHE A CA 1
ATOM 718 C C . PHE A 1 93 ? 13.849 4.471 -8.572 1.00 91.94 93 PHE A C 1
ATOM 720 O O . PHE A 1 93 ? 13.402 4.624 -7.434 1.00 91.94 93 PHE A O 1
ATOM 727 N N . VAL A 1 94 ? 13.172 3.814 -9.517 1.00 91.62 94 VAL A N 1
ATOM 728 C CA . VAL A 1 94 ? 11.850 3.214 -9.283 1.00 91.62 94 VAL A CA 1
ATOM 729 C C . VAL A 1 94 ? 11.922 2.146 -8.198 1.00 91.62 94 VAL A C 1
ATOM 731 O O . VAL A 1 94 ? 11.076 2.139 -7.306 1.00 91.62 94 VAL A O 1
ATOM 734 N N . GLU A 1 95 ? 12.959 1.310 -8.195 1.00 93.31 95 GLU A N 1
ATOM 735 C CA . GLU A 1 95 ? 13.180 0.319 -7.142 1.00 93.31 95 GLU A CA 1
ATOM 736 C C . GLU A 1 95 ? 13.309 0.983 -5.763 1.00 93.31 95 GLU A C 1
ATOM 738 O O . GLU A 1 95 ? 12.674 0.562 -4.790 1.00 93.31 95 GLU A O 1
ATOM 743 N N . LYS A 1 96 ? 14.089 2.067 -5.672 1.00 93.62 96 LYS A N 1
ATOM 744 C CA . LYS A 1 96 ? 14.233 2.846 -4.436 1.00 93.62 96 LYS A CA 1
ATOM 745 C C . LYS A 1 96 ? 12.896 3.429 -3.973 1.00 93.62 96 LYS A C 1
ATOM 747 O O . LYS A 1 96 ? 12.591 3.401 -2.776 1.00 93.62 96 LYS A O 1
ATOM 752 N N . MET A 1 97 ? 12.100 3.956 -4.898 1.00 93.88 97 MET A N 1
ATOM 753 C CA . MET A 1 97 ? 10.770 4.490 -4.603 1.00 93.88 97 MET A CA 1
ATOM 754 C C . MET A 1 97 ? 9.818 3.396 -4.117 1.00 93.88 97 MET A C 1
ATOM 756 O O . MET A 1 97 ? 9.141 3.579 -3.106 1.00 93.88 97 MET A O 1
ATOM 760 N N . LEU A 1 98 ? 9.835 2.233 -4.764 1.00 93.50 98 LEU A N 1
ATOM 761 C CA . LEU A 1 98 ? 9.028 1.071 -4.408 1.00 93.50 98 LEU A CA 1
ATOM 762 C C . LEU A 1 98 ? 9.373 0.565 -3.000 1.00 93.50 98 LEU A C 1
ATOM 764 O O . LEU A 1 98 ? 8.487 0.442 -2.154 1.00 93.50 98 LEU A O 1
ATOM 768 N N . LYS A 1 99 ? 10.668 0.416 -2.686 1.00 92.88 99 LYS A N 1
ATOM 769 C CA . LYS A 1 99 ? 11.150 0.108 -1.325 1.00 92.88 99 LYS A CA 1
ATOM 770 C C . LYS A 1 99 ? 10.708 1.154 -0.296 1.00 92.88 99 LYS A C 1
ATOM 772 O O . LYS A 1 99 ? 10.337 0.794 0.820 1.00 92.88 99 LYS A O 1
ATOM 777 N N . SER A 1 100 ? 10.706 2.434 -0.665 1.00 91.94 100 SER A N 1
ATOM 778 C CA . SER A 1 100 ? 10.323 3.533 0.234 1.00 91.94 100 SER A CA 1
ATOM 779 C C . SER A 1 100 ? 8.821 3.534 0.547 1.00 91.94 100 SER A C 1
ATOM 781 O O . SER A 1 100 ? 8.439 3.672 1.709 1.00 91.94 100 SER A O 1
ATOM 783 N N . VAL A 1 101 ? 7.960 3.323 -0.458 1.00 91.50 101 VAL A N 1
ATOM 784 C CA . VAL A 1 101 ? 6.508 3.157 -0.251 1.00 91.50 101 VAL A CA 1
ATOM 785 C C . VAL A 1 101 ? 6.230 1.923 0.607 1.00 91.50 101 VAL A C 1
ATOM 787 O O . VAL A 1 101 ? 5.458 1.984 1.561 1.00 91.50 101 VAL A O 1
ATOM 790 N N . PHE A 1 102 ? 6.921 0.818 0.335 1.00 91.44 102 PHE A N 1
ATOM 791 C CA . PHE A 1 102 ? 6.784 -0.426 1.090 1.00 91.44 102 PHE A CA 1
ATOM 792 C C . PHE A 1 102 ? 7.231 -0.313 2.544 1.00 91.44 102 PHE A C 1
ATOM 794 O O . PHE A 1 102 ? 6.638 -0.964 3.409 1.00 91.44 102 PHE A O 1
ATOM 801 N N . ALA A 1 103 ? 8.251 0.494 2.831 1.00 87.88 103 ALA A N 1
ATOM 802 C CA . ALA A 1 103 ? 8.662 0.786 4.197 1.00 87.88 103 ALA A CA 1
ATOM 803 C C . ALA A 1 103 ? 7.561 1.540 4.961 1.00 87.88 103 ALA A C 1
ATOM 805 O O . ALA A 1 103 ? 7.235 1.137 6.077 1.00 87.88 103 ALA A O 1
ATOM 806 N N . LYS A 1 104 ? 6.936 2.555 4.342 1.00 85.56 104 LYS A N 1
ATOM 807 C CA . LYS A 1 104 ? 5.807 3.296 4.936 1.00 85.56 104 LYS A CA 1
ATOM 808 C C . LYS A 1 104 ? 4.593 2.394 5.188 1.00 85.56 104 LYS A C 1
ATOM 810 O O . LYS A 1 104 ? 4.126 2.312 6.314 1.00 85.56 104 LYS A O 1
ATOM 815 N N . LEU A 1 105 ? 4.182 1.584 4.210 1.00 83.88 105 LEU A N 1
ATOM 816 C CA . LEU A 1 105 ? 3.078 0.623 4.392 1.00 83.88 105 LEU A CA 1
ATOM 817 C C . LEU A 1 105 ? 3.294 -0.326 5.586 1.00 83.88 105 LEU A C 1
ATOM 819 O O . LEU A 1 105 ? 2.361 -0.654 6.317 1.00 83.88 105 LEU A O 1
ATOM 823 N N . ASN A 1 106 ? 4.535 -0.761 5.819 1.00 77.38 106 ASN A N 1
ATOM 824 C CA . ASN A 1 106 ? 4.868 -1.607 6.966 1.00 77.38 106 ASN A CA 1
ATOM 825 C C . ASN A 1 106 ? 4.883 -0.839 8.295 1.00 77.38 106 ASN A C 1
ATOM 827 O O . ASN A 1 106 ? 4.634 -1.417 9.357 1.00 77.38 106 ASN A O 1
ATOM 831 N N . GLN A 1 107 ? 5.185 0.459 8.254 1.00 74.25 107 GLN A N 1
ATOM 832 C CA . GLN A 1 107 ? 4.994 1.324 9.410 1.00 74.25 107 GLN A CA 1
ATOM 833 C C . 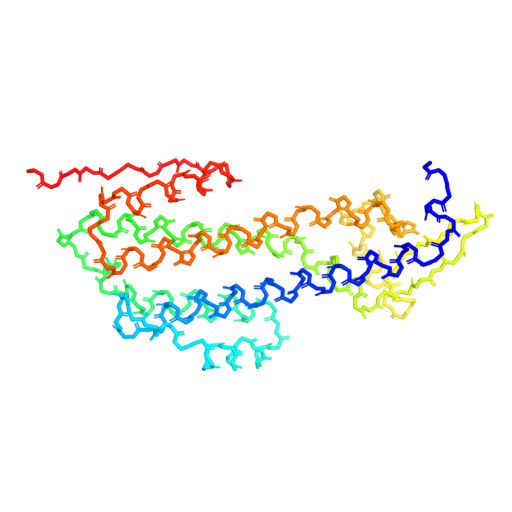GLN A 1 107 ? 3.521 1.421 9.771 1.00 74.25 107 GLN A C 1
ATOM 835 O O . GLN A 1 107 ? 3.216 1.405 10.955 1.00 74.25 107 GLN A O 1
ATOM 840 N N . ASP A 1 108 ? 2.627 1.353 8.794 1.00 76.31 108 ASP A N 1
ATOM 841 C CA . ASP A 1 108 ? 1.217 1.635 9.018 1.00 76.31 108 ASP A CA 1
ATOM 842 C C . ASP A 1 108 ? 0.366 0.384 9.288 1.00 76.31 108 ASP A C 1
ATOM 844 O O . ASP A 1 108 ? -0.640 0.504 9.981 1.00 76.31 108 ASP A O 1
ATOM 848 N N . LYS A 1 109 ? 0.799 -0.833 8.901 1.00 78.12 109 LYS A N 1
ATOM 849 C CA . LYS A 1 109 ? 0.023 -2.103 9.001 1.00 78.12 109 LYS A CA 1
ATOM 850 C C . LYS A 1 109 ? -0.615 -2.435 10.360 1.00 78.12 109 LYS A C 1
ATOM 852 O O . LYS A 1 109 ? -1.544 -3.235 10.429 1.00 78.12 109 LYS A O 1
ATOM 857 N N . TRP A 1 110 ? -0.104 -1.857 11.444 1.00 82.25 110 TRP A N 1
ATOM 858 C CA . TRP A 1 110 ? -0.624 -2.067 12.795 1.00 82.25 110 TRP A CA 1
ATOM 859 C C . TRP A 1 110 ? -2.067 -1.576 12.949 1.00 82.25 110 TRP A C 1
ATOM 861 O O . TRP A 1 110 ? -2.838 -2.252 13.619 1.00 82.25 110 TRP A O 1
ATOM 871 N N . LEU A 1 111 ? -2.446 -0.460 12.309 1.00 86.88 111 LEU A N 1
ATOM 872 C CA . LEU A 1 111 ? -3.803 0.085 12.409 1.00 86.88 111 LEU A CA 1
ATOM 873 C C . LEU A 1 111 ? -4.818 -0.855 11.750 1.00 86.88 111 LEU A C 1
ATOM 875 O O . LEU A 1 111 ? -5.860 -1.134 12.331 1.00 86.88 111 LEU A O 1
ATOM 879 N N . ARG A 1 112 ? -4.482 -1.420 10.583 1.00 84.75 112 ARG A N 1
ATOM 880 C CA . ARG A 1 112 ? -5.294 -2.442 9.909 1.00 84.75 112 ARG A CA 1
ATOM 881 C C . ARG A 1 112 ? -5.460 -3.700 10.763 1.00 84.75 112 ARG A C 1
ATOM 883 O O . ARG A 1 112 ? -6.573 -4.194 10.903 1.00 84.75 112 ARG A O 1
ATOM 890 N N . ASN A 1 113 ? -4.378 -4.193 11.367 1.00 82.19 113 ASN A N 1
ATOM 891 C CA . ASN A 1 113 ? -4.446 -5.352 12.265 1.00 82.19 113 ASN A CA 1
ATOM 892 C C . ASN A 1 113 ? -5.287 -5.056 13.515 1.00 82.19 113 ASN A C 1
ATOM 894 O O . ASN A 1 113 ? -6.066 -5.899 13.951 1.00 82.19 113 ASN A O 1
ATOM 898 N N . LEU A 1 114 ? -5.149 -3.851 14.071 1.00 86.88 114 LEU A N 1
ATOM 899 C CA . LEU A 1 114 ? -5.927 -3.400 15.216 1.00 86.88 114 LEU A CA 1
ATOM 900 C C . LEU A 1 114 ? -7.417 -3.271 14.875 1.00 86.88 114 LEU A C 1
ATOM 902 O O . LEU A 1 114 ? -8.251 -3.681 15.669 1.00 86.88 114 LEU A O 1
ATOM 906 N N . ALA A 1 115 ? -7.761 -2.755 13.696 1.00 89.19 115 ALA A N 1
ATOM 907 C CA . ALA A 1 115 ? -9.141 -2.688 13.217 1.00 89.19 115 ALA A CA 1
ATOM 908 C C . ALA A 1 115 ? -9.755 -4.083 13.003 1.00 89.19 115 ALA A C 1
ATOM 910 O O . ALA A 1 115 ? -10.915 -4.293 13.343 1.00 89.19 115 ALA A O 1
ATOM 911 N N . ALA A 1 116 ? -8.978 -5.038 12.483 1.00 85.75 116 ALA A N 1
ATOM 912 C CA . ALA A 1 116 ? -9.457 -6.389 12.187 1.00 85.75 116 ALA A CA 1
ATOM 913 C C . ALA A 1 116 ? -9.621 -7.283 13.429 1.00 85.75 116 ALA A C 1
ATOM 915 O O . ALA A 1 116 ? -10.490 -8.152 13.450 1.00 85.75 116 ALA A O 1
ATOM 916 N N . HIS A 1 117 ? -8.768 -7.107 14.442 1.00 85.31 117 HIS A N 1
ATOM 917 C CA . HIS A 1 117 ? -8.681 -8.026 15.587 1.00 85.31 117 HIS A CA 1
ATOM 918 C C . HIS A 1 117 ? -8.871 -7.351 16.946 1.00 85.31 117 HIS A C 1
ATOM 920 O O . HIS A 1 117 ? -8.867 -8.023 17.977 1.00 85.31 117 HIS A O 1
ATOM 926 N N . GLY A 1 118 ? -8.989 -6.027 16.976 1.00 88.94 118 GLY A N 1
ATOM 927 C CA . GLY A 1 118 ? -9.151 -5.275 18.206 1.00 88.94 118 GLY A CA 1
ATOM 928 C C . GLY A 1 118 ? -10.520 -5.466 18.848 1.00 88.94 118 GLY A C 1
ATOM 929 O O . GLY A 1 118 ? -11.468 -5.973 18.253 1.00 88.94 118 GLY A O 1
ATOM 930 N N . THR A 1 119 ? -10.621 -5.041 20.100 1.00 89.88 119 THR A N 1
ATOM 931 C CA . THR A 1 119 ? -11.857 -5.045 20.879 1.00 89.88 119 THR A CA 1
ATOM 932 C C . THR A 1 119 ? -12.282 -3.612 21.164 1.00 89.88 119 THR A C 1
ATOM 934 O O . THR A 1 119 ? -11.470 -2.777 21.570 1.00 89.88 119 THR A O 1
ATOM 937 N N . VAL A 1 120 ? -13.564 -3.329 20.936 1.00 90.38 120 VAL A N 1
ATOM 938 C CA . VAL A 1 120 ? -14.182 -2.047 21.282 1.00 90.38 120 VAL A CA 1
ATOM 939 C C . VAL A 1 120 ? -14.595 -2.069 22.747 1.00 90.38 120 VAL A C 1
ATOM 941 O O . VAL A 1 120 ? -15.259 -3.001 23.195 1.00 90.38 120 VAL A O 1
ATOM 944 N N . LEU A 1 121 ? -14.205 -1.033 23.485 1.00 88.88 121 LEU A N 1
ATOM 945 C CA . LEU A 1 121 ? -14.442 -0.913 24.918 1.00 88.88 121 LEU A CA 1
ATOM 946 C C . LEU A 1 121 ? -15.011 0.444 25.284 1.00 88.88 121 LEU A C 1
ATOM 948 O O . LEU A 1 121 ? -14.565 1.469 24.769 1.00 88.88 121 LEU A O 1
ATOM 952 N N . SER A 1 122 ? -15.945 0.433 26.229 1.00 88.25 122 SER A N 1
ATOM 953 C CA . SER A 1 122 ? -16.434 1.633 26.899 1.00 88.25 122 SER A CA 1
ATOM 954 C C . SER A 1 122 ? -15.601 1.914 28.145 1.00 88.25 122 SER A C 1
ATOM 956 O O . SER A 1 122 ? -15.308 1.008 28.926 1.00 88.25 122 SER A O 1
ATOM 958 N N . PHE A 1 123 ? -15.228 3.174 28.332 1.00 86.12 123 PHE A N 1
ATOM 959 C CA . PHE A 1 123 ? -14.419 3.634 29.455 1.00 86.12 123 PHE A CA 1
ATOM 960 C C . PHE A 1 123 ? -15.257 4.430 30.465 1.00 86.12 123 PHE A C 1
ATOM 962 O O . PHE A 1 123 ? -16.309 4.961 30.102 1.00 86.12 123 PHE A O 1
ATOM 969 N N . PRO A 1 124 ? -14.799 4.560 31.729 1.00 85.06 124 PRO A N 1
ATOM 970 C CA . PRO A 1 124 ? -15.513 5.317 32.765 1.00 85.06 124 PRO A CA 1
ATOM 971 C C . PRO A 1 124 ? -15.752 6.798 32.427 1.00 85.06 124 PRO A C 1
ATOM 973 O O . PRO A 1 124 ? -16.665 7.411 32.967 1.00 85.06 124 PRO A O 1
ATOM 976 N N . ASP A 1 125 ? -14.960 7.370 31.515 1.00 84.75 125 ASP A N 1
ATOM 977 C CA . ASP A 1 125 ? -15.134 8.730 30.982 1.00 84.75 125 ASP A CA 1
ATOM 978 C C . ASP A 1 125 ? -16.251 8.835 29.915 1.00 84.75 125 ASP A C 1
ATOM 980 O O . ASP A 1 125 ? -16.496 9.905 29.350 1.00 84.75 125 ASP A O 1
ATOM 984 N N . GLY A 1 126 ? -16.928 7.721 29.621 1.00 81.75 126 GLY A N 1
ATOM 985 C CA . GLY A 1 126 ? -17.973 7.604 28.608 1.00 81.75 126 GLY A CA 1
ATOM 986 C C . GLY A 1 126 ? -17.450 7.492 27.175 1.00 81.75 126 GLY A C 1
ATOM 987 O O . GLY A 1 126 ? -18.254 7.479 26.245 1.00 81.75 126 GLY A O 1
ATOM 988 N N . SER A 1 127 ? -16.132 7.426 26.962 1.00 87.69 127 SER A N 1
ATOM 989 C CA . SER A 1 127 ? -15.551 7.242 25.630 1.00 87.69 127 SER A CA 1
ATOM 990 C C . SER A 1 127 ? -15.595 5.778 25.186 1.00 87.69 127 SER A C 1
ATOM 992 O O . SER A 1 127 ? -15.486 4.857 25.998 1.00 87.69 127 SER A O 1
ATOM 994 N N . CYS A 1 128 ? -15.735 5.561 23.878 1.00 90.75 128 CYS A N 1
ATOM 995 C CA . CYS A 1 128 ? -15.532 4.253 23.258 1.00 90.75 128 CYS A CA 1
ATOM 996 C C . CYS A 1 128 ? -14.172 4.231 22.555 1.00 90.75 128 CYS A C 1
ATOM 998 O O . CYS A 1 128 ? -13.876 5.129 21.761 1.00 90.75 128 CYS A O 1
ATOM 1000 N N . ARG A 1 129 ? -13.350 3.210 22.821 1.00 91.88 129 ARG A N 1
ATOM 1001 C CA . ARG A 1 129 ? -12.003 3.087 22.241 1.00 91.88 129 ARG A CA 1
ATOM 1002 C C . ARG A 1 129 ? -11.743 1.681 21.715 1.00 91.88 129 ARG A C 1
ATOM 1004 O O . ARG A 1 129 ? -12.208 0.699 22.290 1.00 91.88 129 ARG A O 1
ATOM 1011 N N . LEU A 1 130 ? -10.970 1.597 20.639 1.00 91.50 130 LEU A N 1
ATOM 1012 C CA . LEU A 1 130 ? -10.460 0.358 20.064 1.00 91.50 130 LEU A CA 1
ATOM 1013 C C . LEU A 1 130 ? -9.106 0.012 20.691 1.00 91.50 130 LEU A C 1
ATOM 1015 O O . LEU A 1 130 ? -8.183 0.827 20.664 1.00 91.50 130 LEU A O 1
ATOM 1019 N N . ARG A 1 131 ? -8.966 -1.204 21.220 1.00 88.50 131 ARG A N 1
ATOM 1020 C CA . ARG A 1 131 ? -7.702 -1.732 21.762 1.00 88.50 131 ARG A CA 1
ATOM 1021 C C . ARG A 1 131 ? -7.327 -3.051 21.103 1.00 88.50 131 ARG A C 1
ATOM 1023 O O . ARG A 1 131 ? -8.216 -3.709 20.569 1.00 88.50 131 ARG A O 1
ATOM 1030 N N . PRO A 1 132 ? -6.043 -3.459 21.127 1.00 85.31 132 PRO A N 1
ATOM 1031 C CA . PRO A 1 132 ? -5.689 -4.822 20.760 1.00 85.31 132 PRO A CA 1
ATOM 1032 C C . PRO A 1 132 ? -6.495 -5.795 21.620 1.00 85.31 132 PRO A C 1
ATOM 1034 O O . PRO A 1 132 ? -6.877 -5.463 22.745 1.00 85.31 132 PRO A O 1
ATOM 1037 N N . SER A 1 133 ? -6.794 -6.966 21.067 1.00 79.88 133 SER A N 1
ATOM 1038 C CA . SER A 1 133 ? -7.590 -7.962 21.775 1.00 79.88 133 SER A CA 1
ATOM 1039 C C . SER A 1 133 ? -6.978 -8.282 23.138 1.00 79.88 133 SER A C 1
ATOM 1041 O O . SER A 1 133 ? -5.758 -8.369 23.264 1.00 79.88 133 SER A O 1
ATOM 1043 N N . PHE A 1 134 ? -7.810 -8.514 24.153 1.00 67.69 134 PHE A N 1
ATOM 1044 C CA . PHE A 1 134 ? -7.333 -8.865 25.498 1.00 67.69 134 PHE A CA 1
ATOM 1045 C C . PHE A 1 134 ? -6.539 -10.172 25.551 1.00 67.69 134 PHE A C 1
ATOM 1047 O O . PHE A 1 134 ? -5.798 -10.395 26.499 1.00 67.69 134 PHE A O 1
ATOM 1054 N N . ILE A 1 135 ? -6.693 -11.028 24.540 1.00 66.62 135 ILE A N 1
ATOM 1055 C CA . ILE A 1 135 ? -5.906 -12.256 24.380 1.00 66.62 135 ILE A CA 1
ATOM 1056 C C . ILE A 1 135 ? -4.535 -12.010 23.721 1.00 66.62 135 ILE A C 1
ATOM 1058 O O . ILE A 1 135 ? -3.699 -12.907 23.729 1.00 66.62 135 ILE A O 1
ATOM 1062 N N . ASP A 1 136 ? -4.276 -10.812 23.182 1.00 67.44 136 ASP A N 1
ATOM 1063 C CA . ASP A 1 136 ? -3.001 -10.404 22.570 1.00 67.44 136 ASP A CA 1
ATOM 1064 C C . ASP A 1 136 ? -2.278 -9.379 23.466 1.00 67.44 136 ASP A C 1
ATOM 1066 O O . ASP A 1 136 ? -2.146 -8.198 23.129 1.00 67.44 136 ASP A O 1
ATOM 1070 N N . PHE A 1 137 ? -1.814 -9.837 24.638 1.00 58.94 137 PHE A N 1
ATOM 1071 C CA . PHE A 1 137 ? -1.010 -9.034 25.575 1.00 58.94 137 PHE A CA 1
ATOM 1072 C C . PHE A 1 137 ? 0.242 -8.452 24.900 1.00 58.94 137 PHE A C 1
ATOM 1074 O O . PHE A 1 137 ? 0.549 -7.271 25.067 1.00 58.94 137 PHE A O 1
ATOM 1081 N N . ASP A 1 138 ? 0.897 -9.237 24.042 1.00 66.44 138 ASP A N 1
ATOM 1082 C CA . ASP A 1 138 ? 2.013 -8.766 23.220 1.00 66.44 138 ASP A CA 1
ATOM 1083 C C . ASP A 1 138 ? 1.577 -7.655 22.253 1.00 66.44 138 ASP A C 1
ATOM 1085 O O . ASP A 1 138 ? 2.333 -6.727 21.973 1.00 66.44 138 ASP A O 1
ATOM 1089 N N . GLY A 1 139 ? 0.356 -7.719 21.719 1.00 68.44 139 GLY A N 1
ATOM 1090 C CA . GLY A 1 139 ? -0.264 -6.674 20.903 1.00 68.44 139 GLY A CA 1
ATOM 1091 C C . GLY A 1 139 ? -0.435 -5.359 21.651 1.00 68.44 139 GLY A C 1
ATOM 1092 O O . GLY A 1 139 ? -0.112 -4.304 21.099 1.00 68.44 139 GLY A O 1
ATOM 1093 N N . MET A 1 140 ? -0.878 -5.419 22.909 1.00 67.25 140 MET A N 1
ATOM 1094 C CA . MET A 1 140 ? -0.970 -4.257 23.801 1.00 67.25 140 MET A CA 1
ATOM 1095 C C . MET A 1 140 ? 0.401 -3.637 24.070 1.00 67.25 140 MET A C 1
ATOM 1097 O O . MET A 1 140 ? 0.565 -2.431 23.879 1.00 67.25 140 MET A O 1
ATOM 1101 N N . ASP A 1 141 ? 1.403 -4.447 24.409 1.00 69.44 141 ASP A N 1
ATOM 1102 C CA . ASP A 1 141 ? 2.770 -3.974 24.644 1.00 69.44 141 ASP A CA 1
ATOM 1103 C C . ASP A 1 141 ? 3.419 -3.409 23.376 1.00 69.44 141 ASP A C 1
ATOM 1105 O O . ASP A 1 141 ? 4.096 -2.379 23.418 1.00 69.44 141 ASP A O 1
ATOM 1109 N N . ARG A 1 142 ? 3.208 -4.049 22.219 1.00 74.31 142 ARG A N 1
ATOM 1110 C CA . ARG A 1 142 ? 3.691 -3.553 20.920 1.00 74.31 142 ARG A CA 1
ATOM 1111 C C . ARG A 1 142 ? 3.053 -2.216 20.565 1.00 74.31 142 ARG A C 1
ATOM 1113 O O . ARG A 1 142 ? 3.764 -1.326 20.100 1.00 74.31 142 ARG A O 1
ATOM 1120 N N . LEU A 1 143 ? 1.747 -2.062 20.788 1.00 73.00 143 LEU A N 1
ATOM 1121 C CA . LEU A 1 143 ? 1.050 -0.801 20.546 1.00 73.00 143 LEU A CA 1
ATOM 1122 C C . LEU A 1 143 ? 1.554 0.290 21.496 1.00 73.00 143 LEU A C 1
ATOM 1124 O O . LEU A 1 143 ? 1.906 1.370 21.035 1.00 73.00 143 LEU A O 1
ATOM 1128 N N . ALA A 1 144 ? 1.672 -0.003 22.793 1.00 71.06 144 ALA A N 1
ATOM 1129 C CA . ALA A 1 144 ? 2.173 0.944 23.786 1.00 71.06 144 ALA A CA 1
ATOM 1130 C C . ALA A 1 144 ? 3.626 1.370 23.512 1.00 71.06 144 ALA A C 1
ATOM 1132 O O . ALA A 1 144 ? 3.954 2.544 23.640 1.00 71.06 144 ALA A O 1
ATOM 1133 N N . LYS A 1 145 ? 4.496 0.451 23.071 1.00 80.50 145 LYS A N 1
ATOM 1134 C CA . LYS A 1 145 ? 5.879 0.774 22.675 1.00 80.50 145 LYS A CA 1
ATOM 1135 C C . LYS A 1 145 ? 5.947 1.610 21.398 1.00 80.50 145 LYS A C 1
ATOM 1137 O O . LYS A 1 145 ? 6.825 2.457 21.270 1.00 80.50 145 LYS A O 1
ATOM 1142 N N . ARG A 1 146 ? 5.061 1.353 20.431 1.00 75.81 146 ARG A N 1
ATOM 1143 C CA . ARG A 1 146 ? 5.095 2.002 19.112 1.00 75.81 146 ARG A CA 1
ATOM 1144 C C . ARG A 1 146 ? 4.415 3.363 19.098 1.00 75.81 146 ARG A C 1
ATOM 1146 O O . ARG A 1 146 ? 4.903 4.286 18.454 1.00 75.81 146 ARG A O 1
ATOM 1153 N N . THR A 1 147 ? 3.289 3.463 19.784 1.00 75.81 147 THR A N 1
ATOM 1154 C CA . THR A 1 147 ? 2.471 4.666 19.899 1.00 75.81 147 THR A CA 1
ATOM 1155 C C . THR A 1 147 ? 2.071 4.846 21.364 1.00 75.81 147 THR A C 1
ATOM 1157 O O . THR A 1 147 ? 0.925 4.556 21.723 1.00 75.81 147 THR A O 1
ATOM 1160 N N . PRO A 1 148 ? 2.998 5.300 22.231 1.00 78.50 148 PRO A N 1
ATOM 1161 C CA . PRO A 1 148 ? 2.728 5.483 23.658 1.00 78.50 148 PRO A CA 1
ATOM 1162 C C . PRO A 1 148 ? 1.511 6.372 23.927 1.00 78.50 148 PRO A C 1
ATOM 1164 O O . PRO A 1 148 ? 0.768 6.137 24.878 1.00 78.50 148 PRO A O 1
ATOM 1167 N N . GLN A 1 149 ? 1.250 7.337 23.040 1.00 80.88 149 GLN A N 1
ATOM 1168 C CA . GLN A 1 149 ? 0.084 8.214 23.109 1.00 80.88 149 GLN A CA 1
ATOM 1169 C C . GLN A 1 149 ? -1.263 7.469 23.015 1.00 80.88 149 GLN A C 1
ATOM 1171 O O . GLN A 1 149 ? -2.267 7.987 23.489 1.00 80.88 149 GLN A O 1
ATOM 1176 N N . TYR A 1 150 ? -1.289 6.247 22.468 1.00 79.06 150 TYR A N 1
ATOM 1177 C CA . TYR A 1 150 ? -2.494 5.423 22.293 1.00 79.06 150 TYR A CA 1
ATOM 1178 C C . TYR A 1 150 ? -2.534 4.199 23.218 1.00 79.06 150 TYR A C 1
ATOM 1180 O O . TYR A 1 150 ? -3.271 3.247 22.959 1.00 79.06 150 TYR A O 1
ATOM 1188 N N . ALA A 1 151 ? -1.768 4.189 24.316 1.00 75.25 151 ALA A N 1
ATOM 1189 C CA . ALA A 1 151 ? -1.712 3.047 25.240 1.00 75.25 151 ALA A CA 1
ATOM 1190 C C . ALA A 1 151 ? -3.094 2.629 25.794 1.00 75.25 151 ALA A C 1
ATOM 1192 O O . ALA A 1 151 ? -3.332 1.458 26.104 1.00 75.25 151 ALA A O 1
ATOM 1193 N N . THR A 1 152 ? -4.030 3.578 25.883 1.00 80.56 152 THR A N 1
ATOM 1194 C CA . THR A 1 152 ? -5.410 3.365 26.352 1.00 80.56 152 THR A CA 1
ATOM 1195 C C . THR A 1 152 ? -6.391 2.962 25.242 1.00 80.56 152 THR A C 1
ATOM 1197 O O . THR A 1 152 ? -7.564 2.728 25.527 1.00 80.56 152 THR A O 1
ATOM 1200 N N . GLY A 1 153 ? -5.925 2.818 24.000 1.00 87.19 153 GLY A N 1
ATOM 1201 C CA . GLY A 1 153 ? -6.747 2.573 22.814 1.00 87.19 153 GLY A CA 1
ATOM 1202 C C . GLY A 1 153 ? -7.007 3.830 21.993 1.00 87.19 153 GLY A C 1
ATOM 1203 O O . GLY A 1 153 ? -6.699 4.934 22.431 1.00 87.19 153 GLY A O 1
ATOM 1204 N N . LEU A 1 154 ? -7.578 3.641 20.803 1.00 90.69 154 LEU A N 1
ATOM 1205 C CA . LEU A 1 154 ? -7.883 4.721 19.866 1.00 90.69 154 LEU A CA 1
ATOM 1206 C C . LEU A 1 154 ? -9.380 5.026 19.841 1.00 90.69 154 LEU A C 1
ATOM 1208 O O . LEU A 1 154 ? -10.214 4.134 19.692 1.00 90.69 154 LEU A O 1
ATOM 1212 N N . THR A 1 155 ? -9.712 6.303 19.930 1.00 91.75 155 THR A N 1
ATOM 1213 C CA . THR A 1 155 ? -11.029 6.861 19.619 1.00 91.75 155 THR A CA 1
ATOM 1214 C C . THR A 1 155 ? -11.260 6.922 18.108 1.00 91.75 155 THR A C 1
ATOM 1216 O O . THR A 1 155 ? -10.333 6.788 17.308 1.00 91.75 155 THR A O 1
ATOM 1219 N N . ALA A 1 156 ? -12.503 7.190 17.695 1.00 90.62 156 ALA A N 1
ATOM 1220 C CA . ALA A 1 156 ? -12.841 7.365 16.283 1.00 90.62 156 ALA A CA 1
ATOM 1221 C C . ALA A 1 156 ? -11.994 8.464 15.615 1.00 90.62 156 ALA A C 1
ATOM 1223 O O . ALA A 1 156 ? -11.475 8.259 14.525 1.00 90.62 156 ALA A O 1
ATOM 1224 N N . ILE A 1 157 ? -11.802 9.606 16.285 1.00 89.75 157 ILE A N 1
ATOM 1225 C CA . ILE A 1 157 ? -11.035 10.742 15.748 1.00 89.75 157 ILE A CA 1
ATOM 1226 C C . ILE A 1 157 ? -9.562 10.371 15.537 1.00 89.75 157 ILE A C 1
ATOM 1228 O O . ILE A 1 157 ? -8.964 10.753 14.532 1.00 89.75 157 ILE A O 1
ATOM 1232 N N . GLU A 1 158 ? -8.973 9.616 16.463 1.00 90.81 158 GLU A N 1
ATOM 1233 C CA . GLU A 1 158 ? -7.582 9.167 16.343 1.00 90.81 158 GLU A CA 1
ATOM 1234 C C . GLU A 1 158 ? -7.417 8.163 15.203 1.00 90.81 158 GLU A C 1
ATOM 1236 O O . GLU A 1 158 ? -6.461 8.274 14.437 1.00 90.81 158 GLU A O 1
ATOM 1241 N N . ILE A 1 159 ? -8.376 7.243 15.033 1.00 91.00 159 ILE A N 1
ATOM 1242 C CA . ILE A 1 159 ? -8.398 6.335 13.880 1.00 91.00 159 ILE A CA 1
ATOM 1243 C C . ILE A 1 159 ? -8.462 7.133 12.573 1.00 91.00 159 ILE A C 1
ATOM 1245 O O . ILE A 1 159 ? -7.668 6.865 11.678 1.00 91.00 159 ILE A O 1
ATOM 1249 N N . GLU A 1 160 ? -9.344 8.131 12.461 1.00 89.00 160 GLU A N 1
ATOM 1250 C CA . GLU A 1 160 ? -9.438 8.974 11.257 1.00 89.00 160 GLU A CA 1
ATOM 1251 C C . GLU A 1 160 ? -8.143 9.746 10.973 1.00 89.00 160 GLU A C 1
ATOM 1253 O O . GLU A 1 160 ? -7.707 9.850 9.826 1.00 89.00 160 GLU A O 1
ATOM 1258 N N . SER A 1 161 ? -7.494 10.268 12.016 1.00 88.38 161 SER A N 1
ATOM 1259 C CA . SER A 1 161 ? -6.212 10.966 11.884 1.00 88.38 161 SER A CA 1
ATOM 1260 C C . SER A 1 161 ? -5.124 10.051 11.312 1.00 88.38 161 SER A C 1
ATOM 1262 O O . SER A 1 161 ? -4.387 10.437 10.402 1.00 88.38 161 SER A O 1
ATOM 1264 N N . GLU A 1 162 ? -5.053 8.811 11.798 1.00 86.81 162 GLU A N 1
ATOM 1265 C CA . GLU A 1 162 ? -4.116 7.808 11.291 1.00 86.81 162 GLU A CA 1
ATOM 1266 C C . GLU A 1 162 ? -4.512 7.295 9.892 1.00 86.81 162 GLU A C 1
ATOM 1268 O O . GLU A 1 162 ? -3.640 7.043 9.057 1.00 86.81 162 GLU A O 1
ATOM 1273 N N . LEU A 1 163 ? -5.810 7.215 9.585 1.00 86.25 163 LEU A N 1
ATOM 1274 C CA . LEU A 1 163 ? -6.328 6.789 8.282 1.00 86.25 163 LEU A CA 1
ATOM 1275 C C . LEU A 1 163 ? -5.919 7.737 7.145 1.00 86.25 163 LEU A C 1
ATOM 1277 O O . LEU A 1 163 ? -5.634 7.281 6.037 1.00 86.25 163 LEU A O 1
ATOM 1281 N N . ASN A 1 164 ? -5.793 9.040 7.405 1.00 81.88 164 ASN A N 1
ATOM 1282 C CA . ASN A 1 164 ? -5.294 9.989 6.402 1.00 81.88 164 ASN A CA 1
ATOM 1283 C C . ASN A 1 164 ? -3.905 9.596 5.856 1.00 81.88 164 ASN A C 1
ATOM 1285 O O . ASN A 1 164 ? -3.589 9.860 4.693 1.00 81.88 164 ASN A O 1
ATOM 1289 N N . LYS A 1 165 ? -3.082 8.903 6.657 1.00 78.19 165 LYS A N 1
ATOM 1290 C CA . LYS A 1 165 ? -1.773 8.386 6.223 1.00 78.19 165 LYS A CA 1
ATOM 1291 C C . LYS A 1 165 ? -1.918 7.210 5.250 1.00 78.19 165 LYS A C 1
ATOM 1293 O O . LYS A 1 165 ? -1.126 7.092 4.315 1.00 78.19 165 LYS A O 1
ATOM 1298 N N . TYR A 1 166 ? -2.954 6.386 5.420 1.00 78.62 166 TYR A N 1
ATOM 1299 C CA . TYR A 1 166 ? -3.280 5.281 4.515 1.00 78.62 166 TYR A CA 1
ATOM 1300 C C . TYR A 1 166 ? -3.754 5.781 3.146 1.00 78.62 166 TYR A C 1
ATOM 1302 O O . TYR A 1 166 ? -3.318 5.243 2.130 1.00 78.62 166 TYR A O 1
ATOM 1310 N N . GLY A 1 167 ? -4.582 6.832 3.102 1.00 80.38 167 GLY A N 1
ATOM 1311 C CA . GLY A 1 167 ? -5.027 7.439 1.840 1.00 80.38 167 GLY A CA 1
ATOM 1312 C C . GLY A 1 167 ? -3.848 7.876 0.963 1.00 80.38 167 GLY A C 1
ATOM 1313 O O . GLY A 1 167 ? -3.755 7.504 -0.205 1.00 80.38 167 GLY A O 1
ATOM 1314 N N . ALA A 1 168 ? -2.848 8.531 1.563 1.00 85.19 168 ALA A N 1
ATOM 1315 C CA . ALA A 1 168 ? -1.617 8.887 0.858 1.00 85.19 168 ALA A CA 1
ATOM 1316 C C . ALA A 1 168 ? -0.846 7.660 0.325 1.00 85.19 168 ALA A C 1
ATOM 1318 O O . ALA A 1 168 ? -0.158 7.747 -0.695 1.00 85.19 168 ALA A O 1
ATOM 1319 N N . ALA A 1 169 ? -0.929 6.509 0.999 1.00 85.25 169 ALA A N 1
ATOM 1320 C CA . ALA A 1 169 ? -0.287 5.280 0.545 1.00 85.25 169 ALA A CA 1
ATOM 1321 C C . ALA A 1 169 ? -0.973 4.685 -0.696 1.00 85.25 169 ALA A C 1
ATOM 1323 O O . ALA A 1 169 ? -0.271 4.235 -1.605 1.00 85.25 169 ALA A O 1
ATOM 1324 N N . VAL A 1 170 ? -2.309 4.749 -0.768 1.00 88.88 170 VAL A N 1
ATOM 1325 C CA . VAL A 1 170 ? -3.090 4.366 -1.960 1.00 88.88 170 VAL A CA 1
ATOM 1326 C C . VAL A 1 170 ? -2.644 5.193 -3.169 1.00 88.88 170 VAL A C 1
ATOM 1328 O O . VAL A 1 170 ? -2.278 4.627 -4.203 1.00 88.88 170 VAL A O 1
ATOM 1331 N N . ASP A 1 171 ? -2.558 6.516 -3.017 1.00 90.75 171 ASP A N 1
ATOM 1332 C CA . ASP A 1 171 ? -2.122 7.417 -4.091 1.00 90.75 171 ASP A CA 1
ATOM 1333 C C . ASP A 1 171 ? -0.679 7.149 -4.533 1.00 90.75 171 ASP A C 1
ATOM 1335 O O . ASP A 1 171 ? -0.351 7.198 -5.725 1.00 90.75 171 ASP A O 1
ATOM 1339 N N . ASN A 1 172 ? 0.209 6.857 -3.579 1.00 92.25 172 ASN A N 1
ATOM 1340 C CA . ASN A 1 172 ? 1.604 6.536 -3.865 1.00 92.25 172 ASN A CA 1
ATOM 1341 C C . ASN A 1 172 ? 1.736 5.226 -4.656 1.00 92.25 172 ASN A C 1
ATOM 1343 O O . ASN A 1 172 ? 2.529 5.168 -5.596 1.00 92.25 172 ASN A O 1
ATOM 1347 N N . LEU A 1 173 ? 0.956 4.192 -4.318 1.00 92.75 173 LEU A N 1
ATOM 1348 C CA . LEU A 1 173 ? 0.935 2.920 -5.051 1.00 92.75 173 LEU A CA 1
ATOM 1349 C C . LEU A 1 173 ? 0.358 3.073 -6.462 1.00 92.75 173 LEU A C 1
ATOM 1351 O O . LEU A 1 173 ? 0.897 2.503 -7.414 1.00 92.75 173 LEU A O 1
ATOM 1355 N N . MET A 1 174 ? -0.694 3.879 -6.618 1.00 91.56 174 MET A N 1
ATOM 1356 C CA . MET A 1 174 ? -1.249 4.183 -7.936 1.00 91.56 174 MET A CA 1
ATOM 1357 C C . MET A 1 174 ? -0.222 4.918 -8.806 1.00 91.56 174 MET A C 1
ATOM 1359 O O . MET A 1 174 ? 0.034 4.526 -9.943 1.00 91.56 174 MET A O 1
ATOM 1363 N N . THR A 1 175 ? 0.453 5.923 -8.242 1.00 92.88 175 THR A N 1
ATOM 1364 C CA . THR A 1 175 ? 1.502 6.667 -8.956 1.00 92.88 175 THR A CA 1
ATOM 1365 C C . THR A 1 175 ? 2.680 5.761 -9.324 1.00 92.88 175 THR A C 1
ATOM 1367 O O . THR A 1 175 ? 3.175 5.831 -10.444 1.00 92.88 175 THR A O 1
ATOM 1370 N N . LEU A 1 176 ? 3.112 4.869 -8.422 1.00 92.19 176 LEU A N 1
ATOM 1371 C CA . LEU A 1 176 ? 4.135 3.862 -8.731 1.00 92.19 176 LEU A CA 1
ATOM 1372 C C . LEU A 1 176 ? 3.728 2.973 -9.905 1.00 92.19 176 LEU A C 1
ATOM 1374 O O . LEU A 1 176 ? 4.555 2.700 -10.769 1.00 92.19 176 LEU A O 1
ATOM 1378 N N . SER A 1 177 ? 2.465 2.553 -9.953 1.00 90.06 177 SER A N 1
ATOM 1379 C CA . SER A 1 177 ? 1.945 1.731 -11.048 1.00 90.06 177 SER A CA 1
ATOM 1380 C C . SER A 1 177 ? 2.028 2.460 -12.388 1.00 90.06 177 SER A C 1
ATOM 1382 O O . SER A 1 177 ? 2.481 1.883 -13.374 1.00 90.06 177 SER A O 1
ATOM 1384 N N . MET A 1 178 ? 1.683 3.752 -12.409 1.00 88.75 178 MET A N 1
ATOM 1385 C CA . MET A 1 178 ? 1.828 4.601 -13.597 1.00 88.75 178 MET A CA 1
ATOM 1386 C C . MET A 1 178 ? 3.294 4.756 -14.019 1.00 88.75 178 MET A C 1
ATOM 1388 O O . MET A 1 178 ? 3.607 4.613 -15.196 1.00 88.75 178 MET A O 1
ATOM 1392 N N . ILE A 1 179 ? 4.202 4.997 -13.066 1.00 90.38 179 ILE A N 1
ATOM 1393 C CA . ILE A 1 179 ? 5.641 5.131 -13.343 1.00 90.38 179 ILE A CA 1
ATOM 1394 C C . ILE A 1 179 ? 6.207 3.832 -13.929 1.00 90.38 179 ILE A C 1
ATOM 1396 O O . ILE A 1 179 ? 6.984 3.876 -14.879 1.00 90.38 179 ILE A O 1
ATOM 1400 N N . VAL A 1 180 ? 5.821 2.675 -13.383 1.00 89.00 180 VAL A N 1
ATOM 1401 C CA . VAL A 1 180 ? 6.246 1.359 -13.883 1.00 89.00 180 VAL A CA 1
ATOM 1402 C C . VAL A 1 180 ? 5.739 1.119 -15.305 1.00 89.00 180 VAL A C 1
ATOM 1404 O O . VAL A 1 180 ? 6.512 0.679 -16.157 1.00 89.00 180 VAL A O 1
ATOM 1407 N N . ALA A 1 181 ? 4.476 1.448 -15.583 1.00 86.06 181 ALA A N 1
ATOM 1408 C CA . ALA A 1 181 ? 3.912 1.344 -16.925 1.00 86.06 181 ALA A CA 1
ATOM 1409 C C . ALA A 1 181 ? 4.624 2.279 -17.923 1.00 86.06 181 ALA A C 1
ATOM 1411 O O . ALA A 1 181 ? 4.965 1.854 -19.030 1.00 86.06 181 ALA A O 1
ATOM 1412 N N . ALA A 1 182 ? 4.911 3.521 -17.516 1.00 86.31 182 ALA A N 1
ATOM 1413 C CA . ALA A 1 182 ? 5.634 4.499 -18.326 1.00 86.31 182 ALA A CA 1
ATOM 1414 C C . ALA A 1 182 ? 7.073 4.051 -18.611 1.00 86.31 182 ALA A C 1
ATOM 1416 O O . ALA A 1 182 ? 7.496 4.059 -19.760 1.00 86.31 182 ALA A O 1
ATOM 1417 N N . LEU A 1 183 ? 7.809 3.573 -17.602 1.00 85.00 183 LEU A N 1
ATOM 1418 C CA . LEU A 1 183 ? 9.183 3.087 -17.778 1.00 85.00 183 LEU A CA 1
ATOM 1419 C C . LEU A 1 183 ? 9.268 1.901 -18.753 1.00 85.00 183 LEU A C 1
ATOM 1421 O O . LEU A 1 183 ? 10.277 1.727 -19.430 1.00 85.00 183 LEU A O 1
ATOM 1425 N N . ALA A 1 184 ? 8.219 1.080 -18.815 1.00 78.31 184 ALA A N 1
ATOM 1426 C CA . ALA A 1 184 ? 8.164 -0.065 -19.713 1.00 78.31 184 ALA A CA 1
ATOM 1427 C C . ALA A 1 184 ? 7.783 0.298 -21.162 1.00 78.31 184 ALA A C 1
ATOM 1429 O O . ALA A 1 184 ? 8.130 -0.457 -22.065 1.00 78.31 184 ALA A O 1
ATOM 1430 N N . SER A 1 185 ? 7.068 1.406 -21.389 1.00 78.56 185 SER A N 1
ATOM 1431 C CA . SER A 1 185 ? 6.529 1.791 -22.711 1.00 78.56 185 SER A CA 1
ATOM 1432 C C . SER A 1 185 ? 7.210 3.001 -23.345 1.00 78.56 185 SER A C 1
ATOM 1434 O O . SER A 1 185 ? 7.148 3.158 -24.561 1.00 78.56 185 SER A O 1
ATOM 1436 N N . GLN A 1 186 ? 7.836 3.863 -22.547 1.00 80.06 186 GLN A N 1
ATOM 1437 C CA . GLN A 1 186 ? 8.345 5.160 -22.977 1.00 80.06 186 GLN A CA 1
ATOM 1438 C C . GLN A 1 186 ? 9.845 5.292 -22.701 1.00 80.06 186 GLN A C 1
ATOM 1440 O O . GLN A 1 186 ? 10.388 4.639 -21.802 1.00 80.06 186 GLN A O 1
ATOM 1445 N N . PRO A 1 187 ? 10.546 6.182 -23.421 1.00 81.44 187 PRO A N 1
ATOM 1446 C CA . PRO A 1 187 ? 11.888 6.582 -23.038 1.00 81.44 187 PRO A CA 1
ATOM 1447 C C . PRO A 1 187 ? 11.893 7.150 -21.609 1.00 81.44 187 PRO A C 1
ATOM 1449 O O . PRO A 1 187 ? 10.980 7.886 -21.231 1.00 81.44 187 PRO A O 1
ATOM 1452 N N . PRO A 1 188 ? 12.924 6.883 -20.795 1.00 80.88 188 PRO A N 1
ATOM 1453 C CA . PRO A 1 188 ? 12.923 7.290 -19.391 1.00 80.88 188 PRO A CA 1
ATOM 1454 C C . PRO A 1 188 ? 13.056 8.814 -19.202 1.00 80.88 188 PRO A C 1
ATOM 1456 O O . PRO A 1 188 ? 12.806 9.317 -18.117 1.00 80.88 188 PRO A O 1
ATOM 1459 N N . HIS A 1 189 ? 13.428 9.569 -20.239 1.00 83.69 189 HIS A N 1
ATOM 1460 C CA . HIS A 1 189 ? 13.415 11.039 -20.234 1.00 83.69 189 HIS A CA 1
ATOM 1461 C C . HIS A 1 189 ? 12.047 11.636 -20.619 1.00 83.69 189 HIS A C 1
ATOM 1463 O O . HIS A 1 189 ? 11.901 12.855 -20.634 1.00 83.69 189 HIS A O 1
ATOM 1469 N N . SER A 1 190 ? 11.049 10.800 -20.924 1.00 85.88 190 SER A N 1
ATOM 1470 C CA . SER A 1 190 ? 9.692 11.253 -21.234 1.00 85.88 190 SER A CA 1
ATOM 1471 C C . SER A 1 190 ? 9.064 12.005 -20.061 1.00 85.88 190 SER A C 1
ATOM 1473 O O . SER A 1 190 ? 9.328 11.727 -18.882 1.00 85.88 190 SER A O 1
ATOM 1475 N N . ARG A 1 191 ? 8.193 12.959 -20.390 1.00 85.94 191 ARG A N 1
ATOM 1476 C CA . ARG A 1 191 ? 7.436 13.738 -19.408 1.00 85.94 191 ARG A CA 1
ATOM 1477 C C . ARG A 1 191 ? 6.530 12.826 -18.576 1.00 85.94 191 ARG A C 1
ATOM 1479 O O . ARG A 1 191 ? 6.456 12.972 -17.358 1.00 85.94 191 ARG A O 1
ATOM 1486 N N . GLU A 1 192 ? 5.942 11.836 -19.237 1.00 86.62 192 GLU A N 1
ATOM 1487 C CA . GLU A 1 192 ? 5.053 10.805 -18.706 1.00 86.62 192 GLU A CA 1
ATOM 1488 C C . GLU A 1 192 ? 5.727 9.934 -17.637 1.00 86.62 192 GLU A C 1
ATOM 1490 O O . GLU A 1 192 ? 5.049 9.414 -16.753 1.00 86.62 192 GLU A O 1
ATOM 1495 N N . PHE A 1 193 ? 7.057 9.797 -17.673 1.00 89.62 193 PHE A N 1
ATOM 1496 C CA . PHE A 1 193 ? 7.829 9.177 -16.597 1.00 89.62 193 PHE A CA 1
ATOM 1497 C C . PHE A 1 193 ? 8.286 10.204 -15.552 1.00 89.62 193 PHE A C 1
ATOM 1499 O O . PHE A 1 193 ? 8.072 10.012 -14.353 1.00 89.62 193 PHE A O 1
ATOM 1506 N N . LEU A 1 194 ? 8.935 11.292 -15.987 1.00 90.06 194 LEU A N 1
ATOM 1507 C CA . LEU A 1 194 ? 9.645 12.212 -15.093 1.00 90.06 194 LEU A CA 1
ATOM 1508 C C . LEU A 1 194 ? 8.715 12.990 -14.158 1.00 90.06 194 LEU A C 1
ATOM 1510 O O . LEU A 1 194 ? 9.062 13.174 -12.990 1.00 90.06 194 LEU A O 1
ATOM 1514 N N . GLU A 1 195 ? 7.553 13.447 -14.631 1.00 91.75 195 GLU A N 1
ATOM 1515 C CA . GLU A 1 195 ? 6.604 14.199 -13.801 1.00 91.75 195 GLU A CA 1
ATOM 1516 C C . GLU A 1 195 ? 6.052 13.364 -12.637 1.00 91.75 195 GLU A C 1
ATOM 1518 O O . GLU A 1 195 ? 6.263 13.760 -11.482 1.00 91.75 195 GLU A O 1
ATOM 1523 N N . PRO A 1 196 ? 5.417 12.195 -12.864 1.00 91.94 196 PRO A N 1
ATOM 1524 C CA . PRO A 1 196 ? 4.912 11.388 -11.759 1.00 91.94 196 PRO A CA 1
ATOM 1525 C C . PRO A 1 196 ? 6.043 10.847 -10.876 1.00 91.94 196 PRO A C 1
ATOM 1527 O O . PRO A 1 196 ? 5.880 10.798 -9.654 1.00 91.94 196 PRO A O 1
ATOM 1530 N N . ALA A 1 197 ? 7.211 10.513 -11.444 1.00 91.62 197 ALA A N 1
ATOM 1531 C CA . ALA A 1 197 ? 8.382 10.083 -10.679 1.00 91.62 197 ALA A CA 1
ATOM 1532 C C . ALA A 1 197 ? 8.865 11.163 -9.701 1.00 91.62 197 ALA A 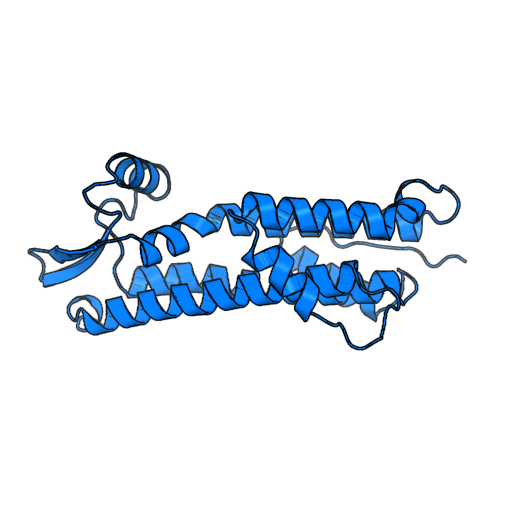C 1
ATOM 1534 O O . ALA A 1 197 ? 9.101 10.874 -8.524 1.00 91.62 197 ALA A O 1
ATOM 1535 N N . ASN A 1 198 ? 8.971 12.412 -10.156 1.00 93.38 198 ASN A N 1
ATOM 1536 C CA . ASN A 1 198 ? 9.433 13.523 -9.328 1.00 93.38 198 ASN A CA 1
ATOM 1537 C C . ASN A 1 198 ? 8.379 13.985 -8.317 1.00 93.38 198 ASN A C 1
ATOM 1539 O O . ASN A 1 198 ? 8.736 14.278 -7.174 1.00 93.38 198 ASN A O 1
ATOM 1543 N N . ALA A 1 199 ? 7.095 13.968 -8.685 1.00 92.56 199 ALA A N 1
ATOM 1544 C CA . ALA A 1 199 ? 6.001 14.235 -7.754 1.00 92.56 199 ALA A CA 1
ATOM 1545 C C . ALA A 1 199 ? 5.946 13.186 -6.629 1.00 92.56 199 ALA A C 1
ATOM 1547 O O . ALA A 1 199 ? 5.749 13.511 -5.455 1.00 92.56 199 ALA A O 1
ATOM 1548 N N . LEU A 1 200 ? 6.162 11.909 -6.961 1.00 93.25 200 LEU A N 1
ATOM 1549 C CA . LEU A 1 200 ? 6.266 10.853 -5.960 1.00 93.25 200 LEU A CA 1
ATOM 1550 C C . LEU A 1 200 ? 7.525 11.019 -5.094 1.00 93.25 200 LEU A C 1
ATOM 1552 O O . LEU A 1 200 ? 7.441 10.871 -3.876 1.00 93.25 200 LEU A O 1
ATOM 1556 N N . ALA A 1 201 ? 8.672 11.371 -5.688 1.00 91.62 201 ALA A N 1
ATOM 1557 C CA . ALA A 1 201 ? 9.911 11.637 -4.951 1.00 91.62 201 ALA A CA 1
ATOM 1558 C C . ALA A 1 201 ? 9.691 12.688 -3.859 1.00 91.62 201 ALA A C 1
ATOM 1560 O O . ALA A 1 201 ? 10.022 12.452 -2.698 1.00 91.62 201 ALA A O 1
ATOM 1561 N N . GLN A 1 202 ? 9.053 13.803 -4.222 1.00 92.69 202 GLN A N 1
ATOM 1562 C CA . GLN A 1 202 ? 8.744 14.896 -3.308 1.00 92.69 202 GLN A CA 1
ATOM 1563 C C . GLN A 1 202 ? 7.850 14.435 -2.148 1.00 92.69 202 GLN A C 1
ATOM 1565 O O . GLN A 1 202 ? 8.188 14.678 -0.990 1.00 92.69 202 GLN A O 1
ATOM 1570 N N . ARG A 1 203 ? 6.767 13.692 -2.425 1.00 91.19 203 ARG A N 1
ATOM 1571 C CA . ARG A 1 203 ? 5.876 13.129 -1.385 1.00 91.19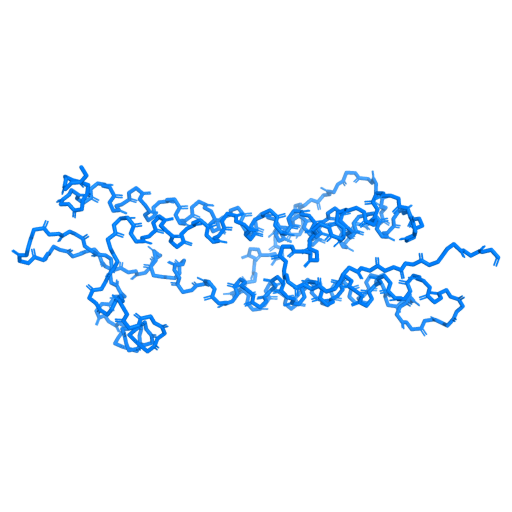 203 ARG A CA 1
ATOM 1572 C C . ARG A 1 203 ? 6.583 12.151 -0.440 1.00 91.19 203 ARG A C 1
ATOM 1574 O O . ARG A 1 203 ? 6.182 11.988 0.715 1.00 91.19 203 ARG A O 1
ATOM 1581 N N . LEU A 1 204 ? 7.634 11.480 -0.908 1.00 89.00 204 LEU A N 1
ATOM 1582 C CA . LEU A 1 204 ? 8.439 10.570 -0.089 1.00 89.00 204 LEU A CA 1
ATOM 1583 C C . LEU A 1 204 ? 9.665 11.232 0.557 1.00 89.00 204 LEU A C 1
ATOM 1585 O O . LEU A 1 204 ? 10.418 10.533 1.234 1.00 89.00 204 LEU A O 1
ATOM 1589 N N . GLY A 1 205 ? 9.877 12.540 0.371 1.00 88.62 205 GLY A N 1
ATOM 1590 C CA . GLY A 1 205 ? 11.069 13.238 0.867 1.00 88.62 205 GLY A CA 1
ATOM 1591 C C . GLY A 1 205 ? 12.368 12.767 0.199 1.00 88.62 205 GLY A C 1
ATOM 1592 O O . GLY A 1 205 ? 13.437 12.816 0.801 1.00 88.62 205 GLY A O 1
ATOM 1593 N N . GLN A 1 206 ? 12.281 12.253 -1.029 1.00 90.12 206 GLN A N 1
ATOM 1594 C CA . GLN A 1 206 ? 13.408 11.775 -1.824 1.00 90.12 206 GLN A CA 1
ATOM 1595 C C . GLN A 1 206 ? 13.856 12.838 -2.832 1.00 90.12 206 GLN A C 1
ATOM 1597 O O . GLN A 1 206 ? 13.084 13.694 -3.260 1.00 90.12 206 GLN A O 1
ATOM 1602 N N . ARG A 1 207 ? 15.123 12.763 -3.253 1.00 90.31 207 ARG A N 1
ATOM 1603 C CA . ARG A 1 207 ? 15.646 13.620 -4.326 1.00 90.31 207 ARG A CA 1
ATOM 1604 C C . ARG A 1 207 ? 14.988 13.257 -5.658 1.00 90.31 207 ARG A C 1
ATOM 1606 O O . ARG A 1 207 ? 14.935 12.079 -6.001 1.00 90.31 207 ARG A O 1
ATOM 1613 N N . SER A 1 208 ? 14.566 14.270 -6.409 1.00 92.25 208 SER A N 1
ATOM 1614 C CA . SER A 1 208 ? 14.081 14.136 -7.785 1.00 92.25 208 SER A CA 1
ATOM 1615 C C . SER A 1 208 ? 15.115 13.465 -8.691 1.00 92.25 208 SER A C 1
ATOM 1617 O O . SER A 1 208 ? 16.323 13.695 -8.555 1.00 92.25 208 SER A O 1
ATOM 1619 N N . ILE A 1 209 ? 14.641 12.667 -9.644 1.00 90.12 209 ILE A N 1
ATOM 1620 C CA . ILE A 1 209 ? 15.480 12.087 -10.683 1.00 90.12 209 ILE A CA 1
ATOM 1621 C C . ILE A 1 209 ? 15.712 13.111 -11.799 1.00 90.12 209 ILE A C 1
ATOM 1623 O O . ILE A 1 209 ? 14.814 13.848 -12.205 1.00 90.12 209 ILE A O 1
ATOM 1627 N N . ARG A 1 210 ? 16.951 13.158 -12.295 1.00 86.56 210 ARG A N 1
ATOM 1628 C CA . ARG A 1 210 ? 17.342 13.927 -13.480 1.00 86.56 210 ARG A CA 1
ATOM 1629 C C . ARG A 1 210 ? 18.037 12.989 -14.451 1.00 86.56 210 ARG A C 1
ATOM 1631 O O . ARG A 1 210 ? 19.096 12.439 -14.126 1.00 86.56 210 ARG A O 1
ATOM 1638 N N . LEU A 1 211 ? 17.432 12.814 -15.615 1.00 83.88 211 LEU A N 1
ATOM 1639 C CA . LEU A 1 211 ? 17.962 12.028 -16.720 1.00 83.88 211 LEU A CA 1
ATOM 1640 C C . LEU A 1 211 ? 18.317 12.997 -17.845 1.00 83.88 211 LEU A C 1
ATOM 1642 O O . LEU A 1 211 ? 17.619 13.987 -18.041 1.00 83.88 211 LEU A O 1
ATOM 1646 N N . ARG A 1 212 ? 19.457 12.771 -18.496 1.00 70.75 212 ARG A N 1
ATOM 1647 C CA . ARG A 1 212 ? 19.915 13.626 -19.600 1.00 70.75 212 ARG A CA 1
ATOM 1648 C C . ARG A 1 212 ? 19.307 13.116 -20.896 1.00 70.75 212 ARG A C 1
ATOM 1650 O O . ARG A 1 212 ? 19.177 11.899 -21.034 1.00 70.75 212 ARG A O 1
ATOM 1657 N N . ASP A 1 213 ? 19.008 14.004 -21.834 1.00 61.72 213 ASP A N 1
ATOM 1658 C CA . ASP A 1 213 ? 18.771 13.562 -23.204 1.00 61.72 213 ASP A CA 1
ATOM 1659 C C . ASP A 1 213 ? 20.029 12.863 -23.737 1.00 61.72 213 ASP A C 1
ATOM 1661 O O . ASP A 1 213 ? 21.145 13.301 -23.432 1.00 61.72 213 ASP A O 1
ATOM 1665 N N . PRO A 1 214 ? 19.878 11.741 -24.457 1.00 57.69 214 PRO A N 1
ATOM 1666 C CA . PRO A 1 214 ? 20.980 11.112 -25.163 1.00 57.69 214 PRO A CA 1
ATOM 1667 C C . PRO A 1 214 ? 21.266 11.933 -26.427 1.00 57.69 214 PRO A C 1
ATOM 1669 O O . PRO A 1 214 ? 20.870 11.540 -27.521 1.00 57.69 214 PRO A O 1
ATOM 1672 N N . SER A 1 215 ? 21.862 13.113 -26.260 1.00 53.00 215 SER A N 1
ATOM 1673 C CA . SER A 1 215 ? 22.467 13.873 -27.355 1.00 53.00 215 SER A CA 1
ATOM 1674 C C . SER A 1 215 ? 23.862 13.364 -27.698 1.00 53.00 215 SER A C 1
ATOM 1676 O O . SER A 1 215 ? 24.564 12.861 -26.788 1.00 53.00 215 SER A O 1
#

Foldseek 3Di:
DVVQFLDVVLVLVLLVLLQVLVVLLLQLLLLLLLLLPDPDLPDDRPSVVSSVCSVPDPDLVRSLVSSLVSLCVSCVCVCPDDPCPLLNLLSVLLSVLSVLLSVLCVLLVLLNVQSVAWDWDADPVSGIFTAHHPVPPVNLVVCCVSPVVQSVGDTSVRSVVSVVSSVVSSVLSNLSSQLSSCSRHHDCQDPSNQVSSQVSCVVSVHDGDDDDPPD

Secondary structure (DSSP, 8-state):
-TTTTT-HHHHHHHHHHHHHHHHHHHHHHHHHHHHHH-SSTTS---HHHHHHHHHH-SSHHHHHHHHHHHHHHHTHHHHH-SS-HHHHHHHHHHHHHHHHHHHHHHHHHHHHHHHHH-EEEE-TTS-EEEE--TT-HHHHHHHHHH-GGGTT-B-HHHHHHHHHHHHHHHHHHHHHHHHHHHHHHS-TTSHHHHHHHHHHHHHTTPPPP------

pLDDT: mean 83.8, std 10.19, range [48.78, 94.5]

Sequence (215 aa):
METSNKNPVHLYAAIGRVTTTGGDIDDRLAFLLGNLLSPNPGGTVDVSFASVIIFSAKSMDQRREIILKSFHLRFRSMLEAKPNQNQRRAADFVEKMLKSVFAKLNQDKWLRNLAAHGTVLSFPDGSCRLRPSFIDFDGMDRLAKRTPQYATGLTAIEIESELNKYGAAVDNLMTLSMIVAALASQPPHSREFLEPANALAQRLGQRSIRLRDPS

Radius of gyration: 20.37 Å; chains: 1; bounding box: 47×34×60 Å